Protein AF-0000000080696210 (afdb_homodimer)

pLDDT: mean 74.29, std 23.24, range [26.0, 98.5]

Secondary structure (DSSP, 8-state):
--------------------------------------------EEEEE-SS-EEEEESSSSTTSPEEEEEETT-EEEEEEEETTEEEEE-TTS-EEEEEGGGEESS--HHHHHHHHHHHHH-/--------------------------------------------EEEEE-SS-EEEEESSSSTTSPEEEEEETT-EEEEEEEETTEEEEE-TTS-EEEEEGGGEESS--HHHHHHHHHHHHH-

Solvent-accessible surface area (backbone atoms only — not comparable to full-atom values): 15112 Å² total; per-residue (Å²): 138,86,84,80,72,84,80,72,94,75,77,86,86,86,85,83,79,79,76,77,74,77,74,75,74,71,76,72,74,73,75,75,74,74,76,67,76,70,75,70,64,74,70,52,44,72,31,14,27,26,46,73,40,62,46,69,22,16,78,38,66,51,91,85,36,53,75,73,52,68,46,47,33,45,39,62,31,31,38,68,48,74,44,90,69,17,23,33,31,29,42,88,85,65,52,77,36,18,32,55,46,86,47,49,31,80,54,79,25,54,77,65,44,40,61,58,50,51,55,60,50,76,104,140,81,76,81,83,84,79,80,83,88,89,88,82,82,82,80,77,76,76,75,72,74,72,73,71,70,73,73,71,73,75,74,74,75,75,68,74,70,75,70,64,73,72,54,45,72,30,14,27,26,47,73,39,61,45,68,21,18,79,38,68,50,91,85,38,54,75,72,52,69,47,50,34,45,40,63,31,31,39,69,47,73,44,90,68,19,23,33,30,29,41,88,85,66,53,76,38,18,31,53,45,86,45,50,32,80,54,80,25,54,78,65,45,40,62,57,51,52,55,61,50,76,103

InterPro domains:
  IPR003646 SH3-like domain, bacterial-type [PF08239] (55-105)
  IPR003646 SH3-like domain, bacterial-type [PS51781] (44-108)
  IPR003646 SH3-like domain, bacterial-type [SM00287] (45-107)
  IPR016476 SH3 domain protein [TIGR04211] (48-122)

Structure (mmCIF, N/CA/C/O backbone):
data_AF-0000000080696210-model_v1
#
loop_
_entity.id
_entity.type
_entity.pdbx_description
1 polymer 'SH3 type 3 domain-containing protein'
#
loop_
_atom_site.group_PDB
_atom_site.id
_atom_site.type_symbol
_atom_site.label_atom_id
_atom_site.label_alt_id
_atom_site.label_comp_id
_atom_site.label_asym_id
_atom_site.label_entity_id
_atom_site.label_seq_id
_atom_site.pdbx_PDB_ins_code
_atom_site.Cartn_x
_atom_site.Cartn_y
_atom_site.Cartn_z
_atom_site.occupancy
_atom_site.B_iso_or_equiv
_atom_site.auth_seq_id
_atom_site.auth_comp_id
_atom_site.auth_asym_id
_atom_site.auth_atom_id
_atom_site.pdbx_PDB_model_num
ATOM 1 N N . MET A 1 1 ? 30.312 -133.25 -35.625 1 31.84 1 MET A N 1
ATOM 2 C CA . MET A 1 1 ? 31.047 -132 -35.625 1 31.84 1 MET A CA 1
ATOM 3 C C . MET A 1 1 ? 30.094 -130.875 -35.781 1 31.84 1 MET A C 1
ATOM 5 O O . MET A 1 1 ? 29.422 -130.75 -36.812 1 31.84 1 MET A O 1
ATOM 9 N N . SER A 1 2 ? 29.328 -130.375 -34.625 1 38.47 2 SER A N 1
ATOM 10 C CA . SER A 1 2 ? 28.188 -129.5 -34.281 1 38.47 2 SER A CA 1
ATOM 11 C C . SER A 1 2 ? 28.438 -128 -34.625 1 38.47 2 SER A C 1
ATOM 13 O O . SER A 1 2 ? 29.484 -127.5 -34.312 1 38.47 2 SER A O 1
ATOM 15 N N . ARG A 1 3 ? 27.906 -127.562 -35.781 1 38.47 3 ARG A N 1
ATOM 16 C CA . ARG A 1 3 ? 27.891 -126.312 -36.5 1 38.47 3 ARG A CA 1
ATOM 17 C C . ARG A 1 3 ? 27.312 -125.188 -35.656 1 38.47 3 ARG A C 1
ATOM 19 O O . ARG A 1 3 ? 26.125 -125.188 -35.344 1 38.47 3 ARG A O 1
ATOM 26 N N . HIS A 1 4 ? 28.031 -124.688 -34.5 1 40.56 4 HIS A N 1
ATOM 27 C CA . HIS A 1 4 ? 27.641 -123.625 -33.562 1 40.56 4 HIS A CA 1
ATOM 28 C C . HIS A 1 4 ? 27.5 -122.25 -34.25 1 40.56 4 HIS A C 1
ATOM 30 O O . HIS A 1 4 ? 28.484 -121.75 -34.781 1 40.56 4 HIS A O 1
ATOM 36 N N . PHE A 1 5 ? 26.406 -121.938 -35.031 1 38.16 5 PHE A N 1
ATOM 37 C CA . PHE A 1 5 ? 26.125 -120.812 -35.906 1 38.16 5 PHE A CA 1
ATOM 38 C C . PHE A 1 5 ? 26.031 -119.5 -35.094 1 38.16 5 PHE A C 1
ATOM 40 O O . PHE A 1 5 ? 25.625 -118.5 -35.594 1 38.16 5 PHE A O 1
ATOM 47 N N . SER A 1 6 ? 26.344 -119.312 -33.75 1 41.09 6 SER A N 1
ATOM 48 C CA . SER A 1 6 ? 25.641 -118.312 -32.969 1 41.09 6 SER A CA 1
ATOM 49 C C . SER A 1 6 ? 26.109 -116.875 -33.344 1 41.09 6 SER A C 1
ATOM 51 O O . SER A 1 6 ? 27.25 -116.562 -33.062 1 41.09 6 SER A O 1
ATOM 53 N N . ALA A 1 7 ? 25.797 -116.375 -34.594 1 37.88 7 ALA A N 1
ATOM 54 C CA . ALA A 1 7 ? 26.281 -115.062 -35.031 1 37.88 7 ALA A CA 1
ATOM 55 C C . ALA A 1 7 ? 25.828 -113.938 -34.094 1 37.88 7 ALA A C 1
ATOM 57 O O . ALA A 1 7 ? 24.656 -113.812 -33.781 1 37.88 7 ALA A O 1
ATOM 58 N N . LEU A 1 8 ? 26.688 -113.188 -33.344 1 33.72 8 LEU A N 1
ATOM 59 C CA . LEU A 1 8 ? 26.844 -112.312 -32.219 1 33.72 8 LEU A CA 1
ATOM 60 C C . LEU A 1 8 ? 26.453 -110.875 -32.594 1 33.72 8 LEU A C 1
ATOM 62 O O . LEU A 1 8 ? 26.344 -110 -31.75 1 33.72 8 LEU A O 1
ATOM 66 N N . LEU A 1 9 ? 26.297 -110.375 -33.969 1 37.97 9 LEU A N 1
ATOM 67 C CA . LEU A 1 9 ? 26.844 -109 -34.062 1 37.97 9 LEU A CA 1
ATOM 68 C C . LEU A 1 9 ? 25.875 -108 -33.5 1 37.97 9 LEU A C 1
ATOM 70 O O . LEU A 1 9 ? 24.734 -107.875 -33.969 1 37.97 9 LEU A O 1
ATOM 74 N N . SER A 1 10 ? 25.891 -107.438 -32.25 1 35.34 10 SER A N 1
ATOM 75 C CA . SER A 1 10 ? 25.125 -106.625 -31.328 1 35.34 10 SER A CA 1
ATOM 76 C C . SER A 1 10 ? 25.047 -105.188 -31.797 1 35.34 10 SER A C 1
ATOM 78 O O . SER A 1 10 ? 24.016 -104.562 -31.656 1 35.34 10 SER A O 1
ATOM 80 N N . ARG A 1 11 ? 26 -104.312 -32.312 1 41.12 11 ARG A N 1
ATOM 81 C CA . ARG A 1 11 ? 26.266 -103.062 -31.594 1 41.12 11 ARG A CA 1
ATOM 82 C C . ARG A 1 11 ? 25.484 -101.938 -32.219 1 41.12 11 ARG A C 1
ATOM 84 O O . ARG A 1 11 ? 25.484 -100.812 -31.672 1 41.12 11 ARG A O 1
ATOM 91 N N . ALA A 1 12 ? 24.688 -101.75 -33.312 1 41.25 12 ALA A N 1
ATOM 92 C CA . ALA A 1 12 ? 24.922 -100.438 -33.938 1 41.25 12 ALA A CA 1
ATOM 93 C C . ALA A 1 12 ? 24.266 -99.312 -33.125 1 41.25 12 ALA A C 1
ATOM 95 O O . ALA A 1 12 ? 23.219 -99.562 -32.5 1 41.25 12 ALA A O 1
ATOM 96 N N . PRO A 1 13 ? 24.891 -97.938 -33 1 45.19 13 PRO A N 1
ATOM 97 C CA . PRO A 1 13 ? 24.719 -96.75 -32.188 1 45.19 13 PRO A CA 1
ATOM 98 C C . PRO A 1 13 ? 23.5 -95.938 -32.625 1 45.19 13 PRO A C 1
ATOM 100 O O . PRO A 1 13 ? 23.062 -96 -33.781 1 45.19 13 PRO A O 1
ATOM 103 N N . GLY A 1 14 ? 22.516 -95.5 -31.781 1 36.41 14 GLY A N 1
ATOM 104 C CA . GLY A 1 14 ? 21.281 -94.75 -31.719 1 36.41 14 GLY A CA 1
ATOM 10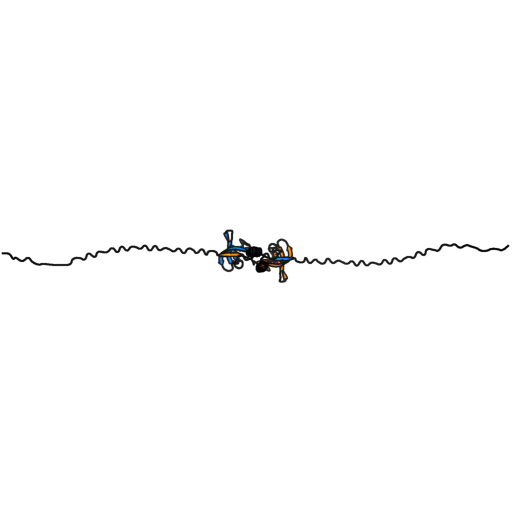5 C C . GLY A 1 14 ? 21.406 -93.312 -32.156 1 36.41 14 GLY A C 1
ATOM 106 O O . GLY A 1 14 ? 22.422 -92.688 -31.906 1 36.41 14 GLY A O 1
ATOM 107 N N . LEU A 1 15 ? 20.922 -92.875 -33.375 1 42.16 15 LEU A N 1
ATOM 108 C CA . LEU A 1 15 ? 20.797 -91.625 -34.094 1 42.16 15 LEU A CA 1
ATOM 109 C C . LEU A 1 15 ? 20.094 -90.562 -33.219 1 42.16 15 LEU A C 1
ATOM 111 O O . LEU A 1 15 ? 19.094 -90.875 -32.562 1 42.16 15 LEU A O 1
ATOM 115 N N . PHE A 1 16 ? 20.766 -89.375 -32.75 1 43.78 16 PHE A N 1
ATOM 116 C CA . PHE A 1 16 ? 20.531 -88.188 -32 1 43.78 16 PHE A CA 1
ATOM 117 C C . PHE A 1 16 ? 19.469 -87.312 -32.688 1 43.78 16 PHE A C 1
ATOM 119 O O . PHE A 1 16 ? 19.594 -87 -33.844 1 43.78 16 PHE A O 1
ATOM 126 N N . ALA A 1 17 ? 18.172 -87.562 -32.5 1 41.28 17 ALA A N 1
ATOM 127 C CA . ALA A 1 17 ? 17.031 -86.75 -32.906 1 41.28 17 ALA A CA 1
ATOM 128 C C . ALA A 1 17 ? 17.203 -85.25 -32.438 1 41.28 17 ALA A C 1
ATOM 130 O O . ALA A 1 17 ? 17.359 -85 -31.234 1 41.28 17 ALA A O 1
ATOM 131 N N . VAL A 1 18 ? 17.828 -84.375 -33.219 1 39.94 18 VAL A N 1
ATOM 132 C CA . VAL A 1 18 ? 17.969 -82.938 -33.062 1 39.94 18 VAL A CA 1
ATOM 133 C C . VAL A 1 18 ? 16.578 -82.312 -32.906 1 39.94 18 VAL A C 1
ATOM 135 O O . VAL A 1 18 ? 15.758 -82.312 -33.812 1 39.94 18 VAL A O 1
ATOM 138 N N . SER A 1 19 ? 15.828 -82.375 -31.766 1 43.56 19 SER A N 1
ATOM 139 C CA . SER A 1 19 ? 14.594 -81.688 -31.438 1 43.56 19 SER A CA 1
ATOM 140 C C . SER A 1 19 ? 14.719 -80.188 -31.703 1 43.56 19 SER A C 1
ATOM 142 O O . SER A 1 19 ? 15.633 -79.562 -31.188 1 43.56 19 SER A O 1
ATOM 144 N N . ARG A 1 20 ? 14.453 -79.688 -32.875 1 46.34 20 ARG A N 1
ATOM 145 C CA . ARG A 1 20 ? 14.289 -78.312 -33.25 1 46.34 20 ARG A CA 1
ATOM 146 C C . ARG A 1 20 ? 13.328 -77.625 -32.281 1 46.34 20 ARG A C 1
ATOM 148 O O . ARG A 1 20 ? 12.133 -77.875 -32.25 1 46.34 20 ARG A O 1
ATOM 155 N N . ARG A 1 21 ? 13.68 -77.375 -31.031 1 45.16 21 ARG A N 1
ATOM 156 C CA . ARG A 1 21 ? 12.969 -76.5 -30.125 1 45.16 21 ARG A CA 1
ATOM 157 C C . ARG A 1 21 ? 12.648 -75.188 -30.812 1 45.16 21 ARG A C 1
ATOM 159 O O . ARG A 1 21 ? 13.555 -74.5 -31.281 1 45.16 21 ARG A O 1
ATOM 166 N N . LEU A 1 22 ? 11.555 -75.125 -31.625 1 40.44 22 LEU A N 1
ATOM 167 C CA . LEU A 1 22 ? 10.938 -73.875 -32.031 1 40.44 22 LEU A CA 1
ATOM 168 C C . LEU A 1 22 ? 10.953 -72.812 -30.891 1 40.44 22 LEU A C 1
ATOM 170 O O . LEU A 1 22 ? 10.469 -73.125 -29.797 1 40.44 22 LEU A O 1
ATOM 174 N N . LEU A 1 23 ? 12.008 -72.062 -30.719 1 44.28 23 LEU A N 1
ATOM 175 C CA . LEU A 1 23 ? 12.141 -70.875 -29.906 1 44.28 23 LEU A CA 1
ATOM 176 C C . LEU A 1 23 ? 10.969 -69.938 -30.141 1 44.28 23 LEU A C 1
ATOM 178 O O . LEU A 1 23 ? 10.781 -69.375 -31.25 1 44.28 23 LEU A O 1
ATOM 182 N N . GLY A 1 24 ? 9.75 -70.25 -29.719 1 46.28 24 GLY A N 1
ATOM 183 C CA . GLY A 1 24 ? 8.703 -69.25 -29.594 1 46.28 24 GLY A CA 1
ATOM 184 C C . GLY A 1 24 ? 9.219 -67.875 -29.062 1 46.28 24 GLY A C 1
ATOM 185 O O . GLY A 1 24 ? 9.734 -67.812 -27.938 1 46.28 24 GLY A O 1
ATOM 186 N N . ALA A 1 25 ? 9.859 -67.125 -29.875 1 49.12 25 ALA A N 1
ATOM 187 C CA . ALA A 1 25 ? 10.148 -65.688 -29.547 1 49.12 25 ALA A CA 1
ATOM 188 C C . ALA A 1 25 ? 8.938 -65.062 -28.922 1 49.12 25 ALA A C 1
ATOM 190 O O . ALA A 1 25 ? 7.914 -64.812 -29.578 1 49.12 25 ALA A O 1
ATOM 191 N N . GLY A 1 26 ? 8.555 -65.438 -27.719 1 49.78 26 GLY A N 1
ATOM 192 C CA . GLY A 1 26 ? 7.645 -64.562 -26.969 1 49.78 26 GLY A CA 1
ATOM 193 C C . GLY A 1 26 ? 7.91 -63.094 -27.188 1 49.78 26 GLY A C 1
ATOM 194 O O . GLY A 1 26 ? 9.008 -62.625 -26.891 1 49.78 26 GLY A O 1
ATOM 195 N N . LEU A 1 27 ? 7.379 -62.562 -28.297 1 53.19 27 LEU A N 1
ATOM 196 C CA . LEU A 1 27 ? 7.32 -61.094 -28.406 1 53.19 27 LEU A CA 1
ATOM 197 C C . LEU A 1 27 ? 6.879 -60.469 -27.078 1 53.19 27 LEU A C 1
ATOM 199 O O . LEU A 1 27 ? 5.73 -60.656 -26.672 1 53.19 27 LEU A O 1
ATOM 203 N N . VAL A 1 28 ? 7.699 -60.5 -26.047 1 56.44 28 VAL A N 1
ATOM 204 C CA . VAL A 1 28 ? 7.457 -59.594 -24.922 1 56.44 28 VAL A CA 1
ATOM 205 C C . VAL A 1 28 ? 7.086 -58.219 -25.422 1 56.44 28 VAL A C 1
ATOM 207 O O . VAL A 1 28 ? 7.902 -57.531 -26.047 1 56.44 28 VAL A O 1
ATOM 210 N N . GLY A 1 29 ? 5.852 -58.062 -25.938 1 54.72 29 GLY A N 1
ATOM 211 C CA . GLY A 1 29 ? 5.371 -56.719 -26.156 1 54.72 29 GLY A CA 1
ATOM 212 C C . GLY A 1 29 ? 5.836 -55.75 -25.078 1 54.72 29 GLY A C 1
ATOM 213 O O . GLY A 1 29 ? 5.5 -55.906 -23.906 1 54.72 29 GLY A O 1
ATOM 214 N N . ALA A 1 30 ? 7.031 -55.188 -25.188 1 57.44 30 ALA A N 1
ATOM 215 C CA . ALA A 1 30 ? 7.438 -54.031 -24.391 1 57.44 30 ALA A CA 1
ATOM 216 C C . ALA A 1 30 ? 6.328 -53 -24.344 1 57.44 30 ALA A C 1
ATOM 218 O O . ALA A 1 30 ? 6 -52.375 -25.359 1 57.44 30 ALA A O 1
ATOM 219 N N . ALA A 1 31 ? 5.281 -53.219 -23.562 1 58.84 31 ALA A N 1
ATOM 220 C CA . ALA A 1 31 ? 4.422 -52.094 -23.234 1 58.84 31 ALA A CA 1
ATOM 221 C C . ALA A 1 31 ? 5.246 -50.844 -22.969 1 58.84 31 ALA A C 1
ATOM 223 O O . ALA A 1 31 ? 5.965 -50.75 -21.984 1 58.84 31 ALA A O 1
ATOM 224 N N . LEU A 1 32 ? 5.66 -50.094 -24.047 1 60.16 32 LEU A N 1
ATOM 225 C CA . LEU A 1 32 ? 6.199 -48.75 -23.875 1 60.16 32 LEU A CA 1
ATOM 226 C C . LEU A 1 32 ? 5.273 -47.906 -23.016 1 60.16 32 LEU A C 1
ATOM 228 O O . LEU A 1 32 ? 4.184 -47.531 -23.453 1 60.16 32 LEU A O 1
ATOM 232 N N . THR A 1 33 ? 5.234 -48.062 -21.703 1 60.16 33 THR A N 1
ATOM 233 C CA . THR A 1 33 ? 4.609 -47.094 -20.812 1 60.16 33 THR A CA 1
ATOM 234 C C . THR A 1 33 ? 5.066 -45.688 -21.172 1 60.16 33 THR A C 1
ATOM 236 O O . THR A 1 33 ? 6.234 -45.344 -21 1 60.16 33 THR A O 1
ATOM 239 N N . VAL A 1 34 ? 4.48 -45.062 -22.234 1 59.97 34 VAL A N 1
ATOM 240 C CA . VAL A 1 34 ? 4.668 -43.625 -22.438 1 59.97 34 VAL A CA 1
ATOM 241 C C . VAL A 1 34 ? 4.43 -42.875 -21.125 1 59.97 34 VAL A C 1
ATOM 243 O O . VAL A 1 34 ? 3.305 -42.844 -20.625 1 59.97 34 VAL A O 1
ATOM 246 N N . VAL A 1 35 ? 5.371 -42.781 -20.219 1 60.22 35 VAL A N 1
ATOM 247 C CA . VAL A 1 35 ? 5.32 -41.844 -19.109 1 60.22 35 VAL A CA 1
ATOM 248 C C . VAL A 1 35 ? 4.992 -40.438 -19.625 1 60.22 35 VAL A C 1
ATOM 250 O O . VAL A 1 35 ? 5.801 -39.844 -20.328 1 60.22 35 VAL A O 1
ATOM 253 N N . MET A 1 36 ? 3.738 -40.125 -19.938 1 58.53 36 MET A N 1
ATOM 254 C CA . MET A 1 36 ? 3.387 -38.719 -20.188 1 58.53 36 MET A CA 1
ATOM 255 C C . MET A 1 36 ? 3.932 -37.812 -19.094 1 58.53 36 MET A C 1
ATOM 257 O O . MET A 1 36 ? 3.75 -38.094 -17.906 1 58.53 36 MET A O 1
ATOM 261 N N . PRO A 1 37 ? 4.977 -37.031 -19.375 1 55.38 37 PRO A N 1
ATOM 262 C CA . PRO A 1 37 ? 5.305 -36.062 -18.344 1 55.38 37 PRO A CA 1
ATOM 263 C C . PRO A 1 37 ? 4.07 -35.344 -17.781 1 55.38 37 PRO A C 1
ATOM 265 O O . PRO A 1 37 ? 3.262 -34.812 -18.547 1 55.38 37 PRO A O 1
ATOM 268 N N . GLY A 1 38 ? 3.455 -35.781 -16.766 1 51.28 38 GLY A N 1
ATOM 269 C CA . GLY A 1 38 ? 2.496 -34.906 -16.109 1 51.28 38 GLY A CA 1
ATOM 270 C C . GLY A 1 38 ? 2.889 -33.438 -16.188 1 51.28 38 GLY A C 1
ATOM 271 O O . GLY A 1 38 ? 4.027 -33.094 -15.875 1 51.28 38 GLY A O 1
ATOM 272 N N . SER A 1 39 ? 2.387 -32.719 -17.141 1 50.72 39 SER A N 1
ATOM 273 C CA . SER A 1 39 ? 2.578 -31.266 -17.094 1 50.72 39 SER A CA 1
ATOM 274 C C . SER A 1 39 ? 2.639 -30.766 -15.648 1 50.72 39 SER A C 1
ATOM 276 O O . SER A 1 39 ? 1.653 -30.859 -14.914 1 50.72 39 SER A O 1
ATOM 278 N N . ALA A 1 40 ? 3.68 -30.969 -14.914 1 51.12 40 ALA A N 1
ATOM 279 C CA . ALA A 1 40 ? 3.863 -30.266 -13.648 1 51.12 40 ALA A CA 1
ATOM 280 C C . ALA A 1 40 ? 3.225 -28.875 -13.68 1 51.12 40 ALA A C 1
ATOM 282 O O . ALA A 1 40 ? 3.734 -27.969 -14.344 1 51.12 40 ALA A O 1
ATOM 283 N N . GLN A 1 41 ? 1.913 -28.859 -13.836 1 52.78 41 GLN A N 1
ATOM 284 C CA . GLN A 1 41 ? 1.362 -27.516 -13.633 1 52.78 41 GLN A CA 1
ATOM 285 C C . GLN A 1 41 ? 2.115 -26.781 -12.531 1 52.78 41 GLN A C 1
ATOM 287 O O . GLN A 1 41 ? 2.352 -27.328 -11.453 1 52.78 41 GLN A O 1
ATOM 292 N N . ALA A 1 42 ? 3.121 -26.062 -12.914 1 55.12 42 ALA A N 1
ATOM 293 C CA . ALA A 1 42 ? 3.828 -25.25 -11.938 1 55.12 42 ALA A CA 1
ATOM 294 C C . ALA A 1 42 ? 2.902 -24.812 -10.805 1 55.12 42 ALA A C 1
ATOM 296 O O . ALA A 1 42 ? 1.895 -24.141 -11.031 1 55.12 42 ALA A O 1
ATOM 297 N N . ALA A 1 43 ? 2.545 -25.703 -9.898 1 62.31 43 ALA A N 1
ATOM 298 C CA . ALA A 1 43 ? 1.726 -25.391 -8.727 1 62.31 43 ALA A CA 1
ATOM 299 C C . ALA A 1 43 ? 2.025 -24 -8.195 1 62.31 43 ALA A C 1
ATOM 301 O O . ALA A 1 43 ? 3.184 -23.656 -7.941 1 62.31 43 ALA A O 1
ATOM 302 N N . GLY A 1 44 ? 1.175 -23.062 -8.523 1 73.94 44 GLY A N 1
ATOM 303 C CA . GLY A 1 44 ? 1.329 -21.734 -7.969 1 73.94 44 GLY A CA 1
ATOM 304 C C . GLY A 1 44 ? 1.652 -21.734 -6.484 1 73.94 44 GLY A C 1
ATOM 305 O O . GLY A 1 44 ? 1.342 -22.688 -5.777 1 73.94 44 GLY A O 1
ATOM 306 N N . SER A 1 45 ? 2.609 -20.984 -6.207 1 91.5 45 SER A N 1
ATOM 307 C CA . SER A 1 45 ? 2.969 -20.812 -4.801 1 91.5 45 SER A CA 1
ATOM 308 C C . SER A 1 45 ? 2.174 -19.688 -4.16 1 91.5 45 SER A C 1
ATOM 310 O O . SER A 1 45 ? 1.876 -18.672 -4.809 1 91.5 45 SER A O 1
ATOM 312 N N . ASP A 1 46 ? 1.837 -19.906 -2.957 1 93.38 46 ASP A N 1
ATOM 313 C CA . ASP A 1 46 ? 1.129 -18.875 -2.223 1 93.38 46 ASP A CA 1
ATOM 314 C C . ASP A 1 46 ? 2.027 -17.656 -1.986 1 93.38 46 ASP A C 1
ATOM 316 O O . ASP A 1 46 ? 3.215 -17.812 -1.689 1 93.38 46 ASP A O 1
ATOM 320 N N . ARG A 1 47 ? 1.428 -16.562 -2.256 1 95.31 47 ARG A N 1
ATOM 321 C CA . ARG A 1 47 ? 2.029 -15.273 -1.921 1 95.31 47 ARG A CA 1
ATOM 322 C C . ARG A 1 47 ? 1.008 -14.344 -1.279 1 95.31 47 ARG A C 1
ATOM 324 O O . ARG A 1 47 ? -0.187 -14.641 -1.26 1 95.31 47 ARG A O 1
ATOM 331 N N . TRP A 1 48 ? 1.459 -13.297 -0.72 1 94.06 48 TRP A N 1
ATOM 332 C CA . TRP A 1 48 ? 0.622 -12.242 -0.161 1 94.06 48 TRP A CA 1
ATOM 333 C C . TRP A 1 48 ? 1.054 -10.875 -0.678 1 94.06 48 TRP A C 1
ATOM 335 O O . TRP A 1 48 ? 2.248 -10.617 -0.849 1 94.06 48 TRP A O 1
ATOM 345 N N . VAL A 1 49 ? 0.059 -10.078 -0.877 1 94 49 VAL A N 1
ATOM 346 C CA . VAL A 1 49 ? 0.372 -8.68 -1.149 1 94 49 VAL A CA 1
ATOM 347 C C . VAL A 1 49 ? 1.048 -8.055 0.069 1 94 49 VAL A C 1
ATOM 349 O O . VAL A 1 49 ? 0.578 -8.211 1.197 1 94 49 VAL A O 1
ATOM 352 N N . SER A 1 50 ? 2.062 -7.285 -0.215 1 91.44 50 SER A N 1
ATOM 353 C CA . SER A 1 50 ? 2.943 -6.797 0.84 1 91.44 50 SER A CA 1
ATOM 354 C C . SER A 1 50 ? 2.205 -5.859 1.787 1 91.44 50 SER A C 1
ATOM 356 O O . SER A 1 50 ? 1.355 -5.074 1.356 1 91.44 50 SER A O 1
ATOM 358 N N . ASP A 1 51 ? 2.627 -5.867 3.07 1 87 51 ASP A N 1
ATOM 359 C CA . ASP A 1 51 ? 2.127 -4.914 4.055 1 87 51 ASP A CA 1
ATOM 360 C C . ASP A 1 51 ? 2.893 -3.594 3.98 1 87 51 ASP A C 1
ATOM 362 O O . ASP A 1 51 ? 2.529 -2.621 4.645 1 87 51 ASP A O 1
ATOM 366 N N . SER A 1 52 ? 3.994 -3.586 3.266 1 86.69 52 SER A N 1
ATOM 367 C CA . SER A 1 52 ? 4.832 -2.398 3.127 1 86.69 52 SER A CA 1
ATOM 368 C C . SER A 1 52 ? 4.703 -1.792 1.733 1 86.69 52 SER A C 1
ATOM 370 O O . SER A 1 52 ? 5.711 -1.538 1.066 1 86.69 52 SER A O 1
ATOM 372 N N . LEU A 1 53 ? 3.461 -1.555 1.371 1 91.94 53 LEU A N 1
ATOM 373 C CA . LEU A 1 53 ? 3.217 -0.915 0.084 1 91.94 53 LEU A CA 1
ATOM 374 C C . LEU A 1 53 ? 3.537 0.575 0.148 1 91.94 53 LEU A C 1
ATOM 376 O O . LEU A 1 53 ? 3.764 1.119 1.231 1 91.94 53 LEU A O 1
ATOM 380 N N . THR A 1 54 ? 3.723 1.137 -1.123 1 93.5 54 THR A N 1
ATOM 381 C CA . THR A 1 54 ? 3.9 2.58 -1.231 1 93.5 54 THR A CA 1
ATOM 382 C C . THR A 1 54 ? 2.674 3.23 -1.864 1 93.5 54 THR A C 1
ATOM 384 O O . THR A 1 54 ? 1.936 2.582 -2.609 1 93.5 54 THR A O 1
ATOM 387 N N . THR A 1 55 ? 2.395 4.426 -1.47 1 94.69 55 THR A N 1
ATOM 388 C CA . THR A 1 55 ? 1.397 5.246 -2.148 1 94.69 55 THR A CA 1
ATOM 389 C C . THR A 1 55 ? 2.057 6.434 -2.848 1 94.69 55 THR A C 1
ATOM 391 O O . THR A 1 55 ? 3.074 6.949 -2.381 1 94.69 55 THR A O 1
ATOM 394 N N . TYR A 1 56 ? 1.481 6.824 -3.973 1 92.75 56 TYR A N 1
ATOM 395 C CA . TYR A 1 56 ? 2.004 7.953 -4.738 1 92.75 56 TYR A CA 1
ATOM 396 C C . TYR A 1 56 ? 1.562 9.273 -4.125 1 92.75 56 TYR A C 1
ATOM 398 O O . TYR A 1 56 ? 0.415 9.414 -3.693 1 92.75 56 TYR A O 1
ATOM 406 N N . VAL A 1 57 ? 2.545 10.18 -4.172 1 97.31 57 VAL A N 1
ATOM 407 C CA . VAL A 1 57 ? 2.275 11.531 -3.695 1 97.31 57 VAL A CA 1
ATOM 408 C C . VAL A 1 57 ? 2.371 12.516 -4.855 1 97.31 57 VAL A C 1
ATOM 410 O O . VAL A 1 57 ? 3.115 12.289 -5.812 1 97.31 57 VAL A O 1
ATOM 413 N N . ARG A 1 58 ? 1.601 13.625 -4.711 1 97.25 58 ARG A N 1
ATOM 414 C CA . ARG A 1 58 ? 1.415 14.539 -5.832 1 97.25 58 ARG A CA 1
ATOM 415 C C . ARG A 1 58 ? 1.793 15.961 -5.445 1 97.25 58 ARG A C 1
ATOM 417 O O . ARG A 1 58 ? 1.868 16.297 -4.262 1 97.25 58 ARG A O 1
ATOM 424 N N . SER A 1 59 ? 1.979 16.844 -6.473 1 98 59 SER A N 1
ATOM 425 C CA . SER A 1 59 ? 2.34 18.25 -6.27 1 98 59 SER A CA 1
ATOM 426 C C . SER A 1 59 ? 1.115 19.078 -5.93 1 98 59 SER A C 1
ATOM 428 O O . SER A 1 59 ? 1.246 20.234 -5.496 1 98 59 SER A O 1
ATOM 430 N N . GLY A 1 60 ? -0.096 18.562 -6.152 1 98 60 GLY A N 1
ATOM 431 C CA . GLY A 1 60 ? -1.341 19.281 -5.898 1 98 60 GLY A CA 1
ATOM 432 C C . GLY A 1 60 ? -2.512 18.344 -5.637 1 98 60 GLY A C 1
ATOM 433 O O . GLY A 1 60 ? -2.365 17.125 -5.691 1 98 60 GLY A O 1
ATOM 434 N N . PRO A 1 61 ? -3.668 18.969 -5.324 1 97.25 61 PRO A N 1
ATOM 435 C CA . PRO A 1 61 ? -4.785 18.188 -4.777 1 97.25 61 PRO A CA 1
ATOM 436 C C . PRO A 1 61 ? -5.715 17.656 -5.863 1 97.25 61 PRO A C 1
ATOM 438 O O . PRO A 1 61 ? -6.941 17.688 -5.703 1 97.25 61 PRO A O 1
ATOM 441 N N . THR A 1 62 ? -5.238 17.266 -7.027 1 96.81 62 THR A N 1
ATOM 442 C CA . THR A 1 62 ? -6.059 16.625 -8.055 1 96.81 62 THR A CA 1
ATOM 443 C C . THR A 1 62 ? -5.277 15.531 -8.766 1 96.81 62 THR A C 1
ATOM 445 O O . THR A 1 62 ? -4.055 15.445 -8.633 1 96.81 62 THR A O 1
ATOM 448 N N . ASP A 1 63 ? -6.059 14.672 -9.5 1 93.75 63 ASP A N 1
ATOM 449 C CA . ASP A 1 63 ? -5.434 13.547 -10.18 1 93.75 63 ASP A CA 1
ATOM 450 C C . ASP A 1 63 ? -4.562 14.023 -11.344 1 93.75 63 ASP A C 1
ATOM 452 O O . ASP A 1 63 ? -3.713 13.273 -11.836 1 93.75 63 ASP A O 1
ATOM 456 N N . ASP A 1 64 ? -4.77 15.289 -11.766 1 95.94 64 ASP A N 1
ATOM 457 C CA . ASP A 1 64 ? -4.043 15.797 -12.922 1 95.94 64 ASP A CA 1
ATOM 458 C C . ASP A 1 64 ? -2.678 16.359 -12.516 1 95.94 64 ASP A C 1
ATOM 460 O O . ASP A 1 64 ? -1.843 16.656 -13.375 1 95.94 64 ASP A O 1
ATOM 464 N N . HIS A 1 65 ? -2.471 16.516 -11.234 1 97.19 65 HIS A N 1
ATOM 465 C CA . HIS A 1 65 ? -1.171 17 -10.781 1 97.19 65 HIS A CA 1
ATOM 466 C C . HIS A 1 65 ? -0.109 15.906 -10.883 1 97.19 65 HIS A C 1
ATOM 468 O O . HIS A 1 65 ? -0.423 14.719 -10.797 1 97.19 65 HIS A O 1
ATOM 474 N N . ARG A 1 66 ? 1.05 16.328 -11.047 1 96.12 66 ARG A N 1
ATOM 475 C CA . ARG A 1 66 ? 2.162 15.398 -11.242 1 96.12 66 ARG A CA 1
ATOM 476 C C . ARG A 1 66 ? 2.426 14.586 -9.984 1 96.12 66 ARG A C 1
ATOM 478 O O . ARG A 1 66 ? 2.338 15.102 -8.867 1 96.12 66 ARG A O 1
ATOM 485 N N . ILE A 1 67 ? 2.729 13.258 -10.164 1 93.56 67 ILE A N 1
ATOM 486 C CA . ILE A 1 67 ? 3.289 12.445 -9.086 1 93.56 67 ILE A CA 1
ATOM 487 C C . ILE A 1 67 ? 4.707 12.914 -8.773 1 93.56 67 ILE A C 1
ATOM 489 O O . ILE A 1 67 ? 5.547 13.023 -9.672 1 93.56 67 ILE A O 1
ATOM 493 N N . VAL A 1 68 ? 4.984 13.195 -7.516 1 96.19 68 VAL A N 1
ATOM 494 C CA . VAL A 1 68 ? 6.285 13.781 -7.199 1 96.19 68 VAL A CA 1
ATOM 495 C C . VAL A 1 68 ? 7.055 12.852 -6.266 1 96.19 68 VAL A C 1
ATOM 497 O O . VAL A 1 68 ? 8.164 13.172 -5.84 1 96.19 68 VAL A O 1
ATOM 500 N N . GLY A 1 69 ? 6.582 11.68 -5.855 1 94.31 69 GLY A N 1
ATOM 501 C CA . GLY A 1 69 ? 7.25 10.719 -4.992 1 94.31 69 GLY A CA 1
ATOM 502 C C . GLY A 1 69 ? 6.32 9.641 -4.461 1 94.31 69 GLY A C 1
ATOM 503 O O . GLY A 1 69 ? 5.254 9.406 -5.031 1 94.31 69 GLY A O 1
ATOM 504 N N . THR A 1 70 ? 6.801 8.961 -3.469 1 94.81 70 THR A N 1
ATOM 505 C CA . THR A 1 70 ? 6.023 7.93 -2.781 1 94.81 70 THR A CA 1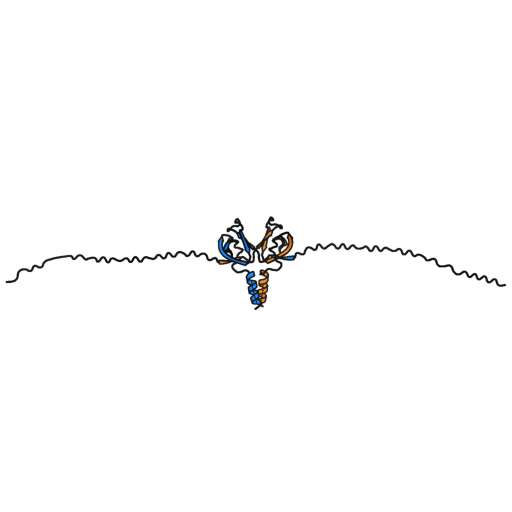
ATOM 506 C C . THR A 1 70 ? 6.188 8.055 -1.27 1 94.81 70 THR A C 1
ATOM 508 O O . THR A 1 70 ? 7.176 8.609 -0.789 1 94.81 70 THR A O 1
ATOM 511 N N . LEU A 1 71 ? 5.199 7.605 -0.544 1 94.38 71 LEU A N 1
ATOM 512 C CA . LEU A 1 71 ? 5.281 7.359 0.891 1 94.38 71 LEU A CA 1
ATOM 513 C C . LEU A 1 71 ? 5.016 5.887 1.204 1 94.38 71 LEU A C 1
ATOM 515 O O . LEU A 1 71 ? 4.191 5.246 0.548 1 94.38 71 LEU A O 1
ATOM 519 N N . LYS A 1 72 ? 5.703 5.414 2.23 1 91.75 72 LYS A N 1
ATOM 520 C CA . LYS A 1 72 ? 5.57 4.012 2.611 1 91.75 72 LYS A CA 1
ATOM 521 C C . LYS A 1 72 ? 4.438 3.82 3.619 1 91.75 72 LYS A C 1
ATOM 523 O O . LYS A 1 72 ? 4.195 4.688 4.457 1 91.75 72 LYS A O 1
ATOM 528 N N . SER A 1 73 ? 3.785 2.633 3.48 1 91.94 73 SER A N 1
ATOM 529 C CA . SER A 1 73 ? 2.809 2.26 4.5 1 91.94 73 SER A CA 1
ATOM 530 C C . SER A 1 73 ? 3.4 2.369 5.898 1 91.94 73 SER A C 1
ATOM 532 O O . SER A 1 73 ? 4.547 1.977 6.129 1 91.94 73 SER A O 1
ATOM 534 N N . GLY A 1 74 ? 2.578 2.914 6.832 1 88.88 74 GLY A N 1
ATOM 535 C CA . GLY A 1 74 ? 2.99 2.996 8.227 1 88.88 74 GLY A CA 1
ATOM 536 C C . GLY A 1 74 ? 3.795 4.242 8.539 1 88.88 74 GLY A C 1
ATOM 537 O O . GLY A 1 74 ? 4.008 4.574 9.703 1 88.88 74 GLY A O 1
ATOM 538 N N . GLN A 1 75 ? 4.262 4.98 7.602 1 90.69 75 GLN A N 1
ATOM 539 C CA . GLN A 1 75 ? 5.07 6.176 7.812 1 90.69 75 GLN A CA 1
ATOM 540 C C . GLN A 1 75 ? 4.27 7.266 8.516 1 90.69 75 GLN A C 1
ATOM 542 O O . GLN A 1 75 ? 3.113 7.516 8.164 1 90.69 75 GLN A O 1
ATOM 547 N N . LYS A 1 76 ? 4.902 7.891 9.445 1 92.94 76 LYS A N 1
ATOM 548 C CA . LYS A 1 76 ? 4.289 9.031 10.117 1 92.94 76 LYS A CA 1
ATOM 549 C C . LYS A 1 76 ? 4.387 10.289 9.266 1 92.94 76 LYS A C 1
ATOM 551 O O . LYS A 1 76 ? 5.43 10.562 8.664 1 92.94 76 LYS A O 1
ATOM 556 N N . VAL A 1 77 ? 3.254 11.062 9.273 1 96.44 77 VAL A N 1
ATOM 557 C CA . VAL A 1 77 ? 3.209 12.336 8.562 1 96.44 77 VAL A CA 1
ATOM 558 C C . VAL A 1 77 ? 2.41 13.352 9.375 1 96.44 77 VAL A C 1
ATOM 560 O O . VAL A 1 77 ? 1.741 12.992 10.352 1 96.44 77 VAL A O 1
ATOM 563 N N . GLU A 1 78 ? 2.615 14.586 9 1 97.12 78 GLU A N 1
ATOM 564 C CA . GLU A 1 78 ? 1.818 15.656 9.586 1 97.12 78 GLU A CA 1
ATOM 565 C C . GLU A 1 78 ? 0.747 16.141 8.617 1 97.12 78 GLU A C 1
ATOM 567 O O . GLU A 1 78 ? 1.057 16.547 7.492 1 97.12 78 GLU A O 1
ATOM 572 N N . LEU A 1 79 ? -0.465 16.078 9.031 1 97.88 79 LEU A N 1
ATOM 573 C CA . LEU A 1 79 ? -1.556 16.594 8.211 1 97.88 79 LEU A CA 1
ATOM 574 C C . LEU A 1 79 ? -1.607 18.109 8.266 1 97.88 79 LEU A C 1
ATOM 576 O O . LEU A 1 79 ? -1.737 18.703 9.344 1 97.88 79 LEU A O 1
ATOM 580 N N . LEU A 1 80 ? -1.529 18.75 7.09 1 97.69 80 LEU A N 1
ATOM 581 C CA . LEU A 1 80 ? -1.5 20.203 7.043 1 97.69 80 LEU A CA 1
ATOM 582 C C . LEU A 1 80 ? -2.848 20.766 6.594 1 97.69 80 LEU A C 1
ATOM 584 O O . LEU A 1 80 ? -3.324 21.75 7.141 1 97.69 80 LEU A O 1
ATOM 588 N N . SER A 1 81 ? -3.412 20.094 5.504 1 97 81 SER A N 1
ATOM 589 C CA . SER A 1 81 ? -4.695 20.547 4.965 1 97 81 SER A CA 1
ATOM 590 C C . SER A 1 81 ? -5.352 19.453 4.129 1 97 81 SER A C 1
ATOM 592 O O . SER A 1 81 ? -4.734 18.422 3.85 1 97 81 SER A O 1
ATOM 594 N N . ALA A 1 82 ? -6.625 19.672 3.9 1 96.44 82 ALA A N 1
ATOM 595 C CA . ALA A 1 82 ? -7.359 18.781 3.004 1 96.44 82 ALA A CA 1
ATOM 596 C C . ALA A 1 82 ? -8.07 19.562 1.909 1 96.44 82 ALA A C 1
ATOM 598 O O . ALA A 1 82 ? -8.555 20.672 2.148 1 96.44 82 ALA A O 1
ATOM 599 N N . SER A 1 83 ? -8.039 19.047 0.72 1 97.5 83 SER A N 1
ATOM 600 C CA . SER A 1 83 ? -8.742 19.609 -0.43 1 97.5 83 SER A CA 1
ATOM 601 C C . SER A 1 83 ? -9.344 18.516 -1.298 1 97.5 83 SER A C 1
ATOM 603 O O . SER A 1 83 ? -8.625 17.766 -1.964 1 97.5 83 SER A O 1
ATOM 605 N N . GLY A 1 84 ? -10.711 18.406 -1.272 1 97.19 84 GLY A N 1
ATOM 606 C CA . GLY A 1 84 ? -11.352 17.312 -2.002 1 97.19 84 GLY A CA 1
ATOM 607 C C . GLY A 1 84 ? -10.984 15.945 -1.467 1 97.19 84 GLY A C 1
ATOM 608 O O . GLY A 1 84 ? -11.109 15.688 -0.269 1 97.19 84 GLY A O 1
ATOM 609 N N . LYS A 1 85 ? -10.516 15.094 -2.375 1 97.69 85 LYS A N 1
ATOM 610 C CA . LYS A 1 85 ? -10.18 13.727 -1.989 1 97.69 85 LYS A CA 1
ATOM 611 C C . LYS A 1 85 ? -8.719 13.617 -1.556 1 97.69 85 LYS A C 1
ATOM 613 O O . LYS A 1 85 ? -8.234 12.516 -1.275 1 97.69 85 LYS A O 1
ATOM 618 N N . PHE A 1 86 ? -8.094 14.812 -1.532 1 98.25 86 PHE A N 1
ATOM 619 C CA . PHE A 1 86 ? -6.668 14.781 -1.229 1 98.25 86 PHE A CA 1
ATOM 620 C C . PHE A 1 86 ? -6.375 15.531 0.067 1 98.25 86 PHE A C 1
ATOM 622 O O . PHE A 1 86 ? -7.133 16.422 0.465 1 98.25 86 PHE A O 1
ATOM 629 N N . SER A 1 87 ? -5.238 15.07 0.711 1 98.31 87 SER A N 1
ATOM 630 C CA . SER A 1 87 ? -4.672 15.734 1.88 1 98.31 87 SER A CA 1
ATOM 631 C C . SER A 1 87 ? -3.242 16.188 1.619 1 98.31 87 SER A C 1
ATOM 633 O O . SER A 1 87 ? -2.457 15.469 1.001 1 98.31 87 SER A O 1
ATOM 635 N N . GLN A 1 88 ? -3.002 17.328 2.096 1 98.44 88 GLN A N 1
ATOM 636 C CA . GLN A 1 88 ? -1.624 17.812 2.109 1 98.44 88 GLN A CA 1
ATOM 637 C C . GLN A 1 88 ? -0.907 17.391 3.389 1 98.44 88 GLN A C 1
ATOM 639 O O . GLN A 1 88 ? -1.419 17.594 4.488 1 98.44 88 GLN A O 1
ATOM 644 N N . VAL A 1 89 ? 0.256 16.766 3.186 1 98.5 89 VAL A N 1
ATOM 645 C CA . VAL A 1 89 ? 0.968 16.266 4.355 1 98.5 89 VAL A CA 1
ATOM 646 C C . VAL A 1 89 ? 2.438 16.672 4.281 1 98.5 89 VAL A C 1
ATOM 648 O O . VAL A 1 89 ? 2.947 16.984 3.201 1 98.5 89 VAL A O 1
ATOM 651 N N . ARG A 1 90 ? 3 16.703 5.453 1 97.81 90 ARG A N 1
ATOM 652 C CA . ARG A 1 90 ? 4.445 16.875 5.57 1 97.81 90 ARG A CA 1
ATOM 653 C C . ARG A 1 90 ? 5.098 15.602 6.109 1 97.81 90 ARG A C 1
ATOM 655 O O . ARG A 1 90 ? 4.695 15.086 7.156 1 97.81 90 ARG A O 1
ATOM 662 N N . GLY A 1 91 ? 6.059 15.125 5.328 1 92.38 91 GLY A N 1
ATOM 663 C CA . GLY A 1 91 ? 6.789 13.945 5.754 1 92.38 91 GLY A CA 1
ATOM 664 C C . GLY A 1 91 ? 7.961 14.258 6.664 1 92.38 91 GLY A C 1
ATOM 665 O O . GLY A 1 91 ? 8.188 15.422 7.012 1 92.38 91 GLY A O 1
ATOM 666 N N . GLU A 1 92 ? 8.641 13.172 7.062 1 88.12 92 GLU A N 1
ATOM 667 C CA . GLU A 1 92 ? 9.781 13.312 7.965 1 88.12 92 GLU A CA 1
ATOM 668 C C . GLU A 1 92 ? 10.883 14.156 7.328 1 88.12 92 GLU A C 1
ATOM 670 O O . GLU A 1 92 ? 11.633 14.836 8.031 1 88.12 92 GLU A O 1
ATOM 675 N N . GLY A 1 93 ? 10.969 14.219 6.105 1 88.31 93 GLY A N 1
ATOM 676 C CA . GLY A 1 93 ? 11.992 14.977 5.402 1 88.31 93 GLY A CA 1
ATOM 677 C C . GLY A 1 93 ? 11.641 16.438 5.246 1 88.31 93 GLY A C 1
ATOM 678 O O . GLY A 1 93 ? 12.453 17.234 4.758 1 88.31 93 GLY A O 1
ATOM 679 N N . GLY A 1 94 ? 10.43 16.797 5.609 1 92.25 94 GLY A N 1
ATOM 680 C CA . GLY A 1 94 ? 10.039 18.203 5.594 1 92.25 94 GLY A CA 1
ATOM 681 C C . GLY A 1 94 ? 9.289 18.594 4.336 1 92.25 94 GLY A C 1
ATOM 682 O O . GLY A 1 94 ? 8.734 19.688 4.254 1 92.25 94 GLY A O 1
ATOM 683 N N . SER A 1 95 ? 9.328 17.734 3.379 1 93.44 95 SER A N 1
ATOM 684 C CA . SER A 1 95 ? 8.648 18.031 2.125 1 93.44 95 SER A CA 1
ATOM 685 C C . SER A 1 95 ? 7.133 17.969 2.293 1 93.44 95 SER A C 1
ATOM 687 O O . SER A 1 95 ? 6.617 17.109 3.01 1 93.44 95 SER A O 1
ATOM 689 N N . THR A 1 96 ? 6.477 18.953 1.577 1 97.5 96 THR A N 1
ATOM 690 C CA . THR A 1 96 ? 5.016 18.984 1.574 1 97.5 96 THR A CA 1
ATOM 691 C C . THR A 1 96 ? 4.469 18.391 0.28 1 97.5 96 THR A C 1
ATOM 693 O O . THR A 1 96 ? 4.855 18.797 -0.813 1 97.5 96 THR A O 1
ATOM 696 N N . VAL A 1 97 ? 3.627 17.406 0.462 1 98.25 97 VAL A N 1
ATOM 697 C CA . VAL A 1 97 ? 3.082 16.688 -0.689 1 98.25 97 VAL A CA 1
ATOM 698 C C . VAL A 1 97 ? 1.596 16.422 -0.469 1 98.25 97 VAL A C 1
ATOM 700 O O . VAL A 1 97 ? 1.076 16.625 0.631 1 98.25 97 VAL A O 1
ATOM 703 N N . TRP A 1 98 ? 0.935 16.078 -1.574 1 98.38 98 TRP A N 1
ATOM 704 C CA . TRP A 1 98 ? -0.48 15.734 -1.519 1 98.38 98 TRP A CA 1
ATOM 705 C C . TRP A 1 98 ? -0.674 14.227 -1.688 1 98.38 98 TRP A C 1
ATOM 707 O O . TRP A 1 98 ? -0.029 13.609 -2.535 1 98.38 98 TRP A O 1
ATOM 717 N N . ILE A 1 99 ? -1.508 13.641 -0.901 1 98.25 99 ILE A N 1
ATOM 718 C CA . ILE A 1 99 ? -1.778 12.211 -0.861 1 98.25 99 ILE A CA 1
ATOM 719 C C . ILE A 1 99 ? -3.285 11.969 -0.813 1 98.25 99 ILE A C 1
ATOM 721 O O . ILE A 1 99 ? -4.023 12.734 -0.186 1 98.25 99 ILE A O 1
ATOM 725 N N . PRO A 1 100 ? -3.76 10.914 -1.521 1 97 100 PRO A N 1
ATOM 726 C CA . PRO A 1 100 ? -5.172 10.609 -1.278 1 97 100 PRO A CA 1
ATOM 727 C C . PRO A 1 100 ? -5.5 10.469 0.206 1 97 100 PRO A C 1
ATOM 729 O O . PRO A 1 100 ? -4.816 9.734 0.926 1 97 100 PRO A O 1
ATOM 732 N N . SER A 1 101 ? -6.582 11.141 0.608 1 97.5 101 SER A N 1
ATOM 733 C CA . SER A 1 101 ? -6.949 11.141 2.021 1 97.5 101 SER A CA 1
ATOM 734 C C . SER A 1 101 ? -7.262 9.734 2.518 1 97.5 101 SER A C 1
ATOM 736 O O . SER A 1 101 ? -7.039 9.422 3.688 1 97.5 101 SER A O 1
ATOM 738 N N . SER A 1 102 ? -7.723 8.898 1.608 1 95.81 102 SER A N 1
ATOM 739 C CA . SER A 1 102 ? -8.086 7.531 1.957 1 95.81 102 SER A CA 1
ATOM 740 C C . SER A 1 102 ? -6.848 6.707 2.307 1 95.81 102 SER A C 1
ATOM 742 O O . SER A 1 102 ? -6.965 5.609 2.861 1 95.81 102 SER A O 1
ATOM 744 N N . ASP A 1 103 ? -5.703 7.246 2.057 1 96.44 103 ASP A N 1
ATOM 745 C CA . ASP A 1 103 ? -4.457 6.531 2.326 1 96.44 103 ASP A CA 1
ATOM 746 C C . ASP A 1 103 ? -3.854 6.965 3.66 1 96.44 103 ASP A C 1
ATOM 748 O O . ASP A 1 103 ? -2.719 6.609 3.98 1 96.44 103 ASP A O 1
ATOM 752 N N . LEU A 1 104 ? -4.527 7.66 4.441 1 96.06 104 LEU A N 1
ATOM 753 C CA . LEU A 1 104 ? -4.078 8.078 5.762 1 96.06 104 LEU A CA 1
ATOM 754 C C . LEU A 1 104 ? -4.914 7.422 6.855 1 96.06 104 LEU A C 1
ATOM 756 O O . LEU A 1 104 ? -6.074 7.066 6.629 1 96.06 104 LEU A O 1
ATOM 760 N N . GLN A 1 105 ? -4.203 7.211 8 1 94.19 105 GLN A N 1
ATOM 761 C CA . GLN A 1 105 ? -4.93 6.781 9.195 1 94.19 105 GLN A CA 1
ATOM 762 C C . GLN A 1 105 ? -4.504 7.578 10.422 1 94.19 105 GLN A C 1
ATOM 764 O O . GLN A 1 105 ? -3.441 8.203 10.422 1 94.19 105 GLN A O 1
ATOM 769 N N . GLU A 1 106 ? -5.336 7.512 11.508 1 93.12 106 GLU A N 1
ATOM 770 C CA . GLU A 1 106 ? -5.156 8.383 12.664 1 93.12 106 GLU A CA 1
ATOM 771 C C . GLU A 1 106 ? -4.289 7.715 13.727 1 93.12 106 GLU A C 1
ATOM 773 O O . GLU A 1 106 ? -3.795 8.383 14.641 1 93.12 106 GLU A O 1
ATOM 778 N N . VAL A 1 107 ? -4.164 6.438 13.609 1 87.38 107 VAL A N 1
ATOM 779 C CA . VAL A 1 107 ? -3.375 5.699 14.594 1 87.38 107 VAL A CA 1
ATOM 780 C C . VAL A 1 107 ? -2.236 4.961 13.891 1 87.38 107 VAL A C 1
ATOM 782 O O . VAL A 1 107 ? -2.334 4.645 12.703 1 87.38 107 VAL A O 1
ATOM 785 N N . PRO A 1 108 ? -1.21 4.727 14.664 1 86.38 108 PRO A N 1
ATOM 786 C CA . PRO A 1 108 ? -0.119 3.969 14.047 1 86.38 108 PRO A CA 1
ATOM 787 C C . PRO A 1 108 ? -0.57 2.605 13.523 1 86.38 108 PRO A C 1
ATOM 789 O O . PRO A 1 108 ? -1.456 1.979 14.109 1 86.38 108 PRO A O 1
ATOM 792 N N . GLY A 1 109 ? 0.004 2.234 12.461 1 75.38 109 GLY A N 1
ATOM 793 C CA . GLY A 1 109 ? -0.341 0.971 11.828 1 75.38 109 GLY A CA 1
ATOM 794 C C . GLY A 1 109 ? 0.033 -0.237 12.664 1 75.38 109 GLY A C 1
ATOM 795 O O . GLY A 1 109 ? 0.658 -0.099 13.719 1 75.38 109 GLY A O 1
ATOM 796 N N . GLN A 1 110 ? -0.4 -1.39 12.188 1 68.69 110 GLN A N 1
ATOM 797 C CA . GLN A 1 110 ? -0.174 -2.66 12.867 1 68.69 110 GLN A CA 1
ATOM 798 C C . GLN A 1 110 ? 1.315 -2.98 12.953 1 68.69 110 GLN A C 1
ATOM 800 O O . GLN A 1 110 ? 1.753 -3.684 13.867 1 68.69 110 GLN A O 1
ATOM 805 N N . ALA A 1 111 ? 1.959 -2.486 11.914 1 63.53 111 ALA A N 1
ATOM 806 C CA . ALA A 1 111 ? 3.396 -2.752 11.922 1 63.53 111 ALA A CA 1
ATOM 807 C C . ALA A 1 111 ? 4.051 -2.201 13.188 1 63.53 111 ALA A C 1
ATOM 809 O O . ALA A 1 111 ? 5.016 -2.777 13.695 1 63.53 111 ALA A O 1
ATOM 810 N N . GLU A 1 112 ? 3.492 -1.25 13.625 1 64.5 112 GLU A N 1
ATOM 811 C CA . GLU A 1 112 ? 4.035 -0.651 14.844 1 64.5 112 GLU A CA 1
ATOM 812 C C . GLU A 1 112 ? 3.461 -1.319 16.094 1 64.5 112 GLU A C 1
ATOM 814 O O . GLU A 1 112 ? 4.086 -1.302 17.156 1 64.5 112 GLU A O 1
ATOM 819 N N . ARG A 1 113 ? 2.383 -2.029 15.961 1 64.62 113 ARG A N 1
ATOM 820 C CA . ARG A 1 113 ? 1.707 -2.617 17.109 1 64.62 113 ARG A CA 1
ATOM 821 C C . ARG A 1 113 ? 2.234 -4.02 17.406 1 64.62 113 ARG A C 1
ATOM 823 O O . ARG A 1 113 ? 2.289 -4.445 18.547 1 64.62 113 ARG A O 1
ATOM 830 N N . VAL A 1 114 ? 2.67 -4.699 16.391 1 70.44 114 VAL A N 1
ATOM 831 C CA . VAL A 1 114 ? 3.107 -6.082 16.547 1 70.44 114 VAL A CA 1
ATOM 832 C C . VAL A 1 114 ? 4.305 -6.145 17.484 1 70.44 114 VAL A C 1
ATOM 834 O O . VAL A 1 114 ? 4.293 -6.902 18.469 1 70.44 114 VAL A O 1
ATOM 837 N N . PRO A 1 115 ? 5.246 -5.309 17.297 1 65.38 115 PRO A N 1
ATOM 838 C CA . PRO A 1 115 ? 6.359 -5.363 18.25 1 65.38 115 PRO A CA 1
ATOM 839 C C . PRO A 1 115 ? 5.938 -5.027 19.688 1 65.38 115 PRO A C 1
ATOM 841 O O . PRO A 1 115 ? 6.461 -5.609 20.641 1 65.38 115 PRO A O 1
ATOM 844 N N . GLN A 1 116 ? 5.074 -4.199 19.844 1 65.75 116 GLN A N 1
ATOM 845 C CA . GLN A 1 116 ? 4.609 -3.855 21.188 1 65.75 116 GLN A CA 1
ATOM 846 C C . GLN A 1 116 ? 3.885 -5.031 21.844 1 65.75 116 GLN A C 1
ATOM 848 O O . GLN A 1 116 ? 4.09 -5.312 23.016 1 65.75 116 GLN A O 1
ATOM 853 N N . LEU A 1 117 ? 3.127 -5.785 21.141 1 70.38 117 LEU A N 1
ATOM 854 C CA . LEU A 1 117 ? 2.361 -6.922 21.641 1 70.38 117 LEU A CA 1
ATOM 855 C C . LEU A 1 117 ? 3.275 -8.102 21.938 1 70.38 117 LEU A C 1
ATOM 857 O O . LEU A 1 117 ? 3.066 -8.82 22.922 1 70.38 117 LEU A O 1
ATOM 861 N N . THR A 1 118 ? 4.254 -8.289 21.062 1 70.5 118 THR A N 1
ATOM 862 C CA . THR A 1 118 ? 5.199 -9.375 21.281 1 70.5 118 THR A CA 1
ATOM 863 C C . THR A 1 118 ? 5.973 -9.156 22.578 1 70.5 118 THR A C 1
ATOM 865 O O . THR A 1 118 ? 6.211 -10.102 23.344 1 70.5 118 THR A O 1
ATOM 868 N N . GLN A 1 119 ? 6.297 -7.938 22.875 1 70.94 119 GLN A N 1
ATOM 869 C CA . GLN A 1 119 ? 6.988 -7.621 24.109 1 70.94 119 GLN A CA 1
ATOM 870 C C . GLN A 1 119 ? 6.098 -7.902 25.328 1 70.94 119 GLN A C 1
ATOM 872 O O . GLN A 1 119 ? 6.578 -8.375 26.359 1 70.94 119 GLN A O 1
ATOM 877 N N . GLN A 1 120 ? 4.84 -7.789 25.219 1 68.81 120 GLN A N 1
ATOM 878 C CA . GLN A 1 120 ? 3.885 -8.008 26.312 1 68.81 120 GLN A CA 1
ATOM 879 C C . GLN A 1 120 ? 3.68 -9.5 26.562 1 68.81 120 GLN A C 1
ATOM 881 O O . GLN A 1 120 ? 3.422 -9.906 27.703 1 68.81 120 GLN A O 1
ATOM 886 N N . VAL A 1 121 ? 3.771 -10.312 25.469 1 70.88 121 VAL A N 1
ATOM 887 C CA . VAL A 1 121 ? 3.59 -11.75 25.594 1 70.88 121 VAL A CA 1
ATOM 888 C C . VAL A 1 121 ? 4.852 -12.383 26.188 1 70.88 121 VAL A C 1
ATOM 890 O O . VAL A 1 121 ? 4.777 -13.383 26.906 1 70.88 121 VAL A O 1
ATOM 893 N N . ALA A 1 122 ? 5.93 -11.898 25.781 1 71.94 122 ALA A N 1
ATOM 894 C CA . ALA A 1 122 ? 7.203 -12.438 26.25 1 71.94 122 ALA A CA 1
ATOM 895 C C . ALA A 1 122 ? 7.422 -12.094 27.719 1 71.94 122 ALA A C 1
ATOM 897 O O . ALA A 1 122 ? 8.172 -12.781 28.422 1 71.94 122 ALA A O 1
ATOM 898 N N . ASP A 1 123 ? 6.773 -11.078 28.344 1 63.47 123 ASP A N 1
ATOM 899 C CA . ASP A 1 123 ? 6.891 -10.727 29.766 1 63.47 123 ASP A CA 1
ATOM 900 C C . ASP A 1 123 ? 5.91 -11.531 30.609 1 63.47 123 ASP A C 1
ATOM 902 O O . ASP A 1 123 ? 6.238 -11.938 31.734 1 63.47 123 ASP A O 1
ATOM 906 N N . MET B 1 1 ? -20.25 122.625 68.562 1 26 1 MET B N 1
ATOM 907 C CA . MET B 1 1 ? -20.156 121.188 68.75 1 26 1 MET B CA 1
ATOM 908 C C . MET B 1 1 ? -20.094 120.438 67.438 1 26 1 MET B C 1
ATOM 910 O O . MET B 1 1 ? -20.406 121 66.375 1 26 1 MET B O 1
ATOM 914 N N . SER B 1 2 ? -20.406 119.188 67.375 1 27.72 2 SER B N 1
ATOM 915 C CA . SER B 1 2 ? -19.953 117.875 67 1 27.72 2 SER B CA 1
ATOM 916 C C . SER B 1 2 ? -20.406 117.5 65.562 1 27.72 2 SER B C 1
ATOM 918 O O . SER B 1 2 ? -19.688 116.875 64.812 1 27.72 2 SER B O 1
ATOM 920 N N . ARG B 1 3 ? -21.656 117.625 65.125 1 30.98 3 ARG B N 1
ATOM 921 C CA . ARG B 1 3 ? -22.312 116.375 64.75 1 30.98 3 ARG B CA 1
ATOM 922 C C . ARG B 1 3 ? -22.156 116.125 63.281 1 30.98 3 ARG B C 1
ATOM 924 O O . ARG B 1 3 ? -22.781 115.188 62.75 1 30.98 3 ARG B O 1
ATOM 931 N N . HIS B 1 4 ? -21.344 117 62.406 1 30.61 4 HIS B N 1
ATOM 932 C CA . HIS B 1 4 ? -22.031 116.812 61.125 1 30.61 4 HIS B CA 1
ATOM 933 C C . HIS B 1 4 ? -21.891 115.312 60.656 1 30.61 4 HIS B C 1
ATOM 935 O O . HIS B 1 4 ? -20.984 114.625 61.062 1 30.61 4 HIS B O 1
ATOM 941 N N . PHE B 1 5 ? -22.484 115 59.406 1 32.78 5 PHE B N 1
ATOM 942 C CA . PHE B 1 5 ? -23.359 114.125 58.625 1 32.78 5 PHE B CA 1
ATOM 943 C C . PHE B 1 5 ? -22.531 113.062 57.875 1 32.78 5 PHE B C 1
ATOM 945 O O . PHE B 1 5 ? -21.859 113.375 56.875 1 32.78 5 PHE B O 1
ATOM 952 N N . SER B 1 6 ? -21.844 112 58.625 1 40 6 SER B N 1
ATOM 953 C CA . SER B 1 6 ? -21.031 110.938 58.125 1 40 6 SER B CA 1
ATOM 954 C C . SER B 1 6 ? -21.812 110.062 57.094 1 40 6 SER B C 1
ATOM 956 O O . SER B 1 6 ? -22.719 109.375 57.438 1 40 6 SER B O 1
ATOM 958 N N . ALA B 1 7 ? -22.047 110.625 55.875 1 32.94 7 ALA B N 1
ATOM 959 C CA . ALA B 1 7 ? -22.953 110 54.906 1 32.94 7 ALA B CA 1
ATOM 960 C C . ALA B 1 7 ? -22.547 108.562 54.562 1 32.94 7 ALA B C 1
ATOM 962 O O . ALA B 1 7 ? -21.359 108.25 54.562 1 32.94 7 ALA B O 1
ATOM 963 N N . LEU B 1 8 ? -23.375 107.562 54.344 1 30.27 8 LEU B N 1
ATOM 964 C CA . LEU B 1 8 ? -23.875 106.188 54.344 1 30.27 8 LEU B CA 1
ATOM 965 C C . LEU B 1 8 ? -23.422 105.438 53.094 1 30.27 8 LEU B C 1
ATOM 967 O O . LEU B 1 8 ? -23.594 104.188 52.969 1 30.27 8 LEU B O 1
ATOM 971 N N . LEU B 1 9 ? -22.859 106.062 51.875 1 30.25 9 LEU B N 1
ATOM 972 C CA . LEU B 1 9 ? -23.531 105.5 50.719 1 30.25 9 LEU B CA 1
ATOM 973 C C . LEU B 1 9 ? -23.062 104.062 50.469 1 30.25 9 LEU B C 1
ATOM 975 O O . LEU B 1 9 ? -2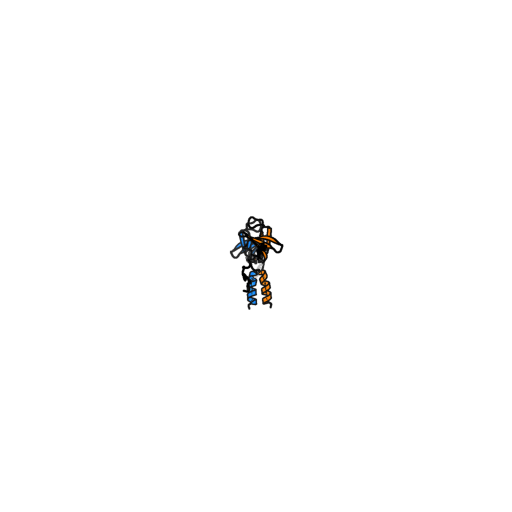2.016 103.688 50.969 1 30.25 9 LEU B O 1
ATOM 979 N N . SER B 1 10 ? -22.688 103.562 49.031 1 29.08 10 SER B N 1
ATOM 980 C CA . SER B 1 10 ? -23.422 102.812 48.031 1 29.08 10 SER B CA 1
ATOM 981 C C . SER B 1 10 ? -22.812 101.438 47.875 1 29.08 10 SER B C 1
ATOM 983 O O . SER B 1 10 ? -21.688 101.188 48.281 1 29.08 10 SER B O 1
ATOM 985 N N . ARG B 1 11 ? -22.609 100.75 46.531 1 36.41 11 ARG B N 1
ATOM 986 C CA . ARG B 1 11 ? -23.188 99.625 45.75 1 36.41 11 ARG B CA 1
ATOM 987 C C . ARG B 1 11 ? -22.234 98.438 45.688 1 36.41 11 ARG B C 1
ATOM 989 O O . ARG B 1 11 ? -21.047 98.562 46 1 36.41 11 ARG B O 1
ATOM 996 N N . ALA B 1 12 ? -21.953 97.625 44.375 1 33 12 ALA B N 1
ATOM 997 C CA . ALA B 1 12 ? -22.516 96.438 43.812 1 33 12 ALA B CA 1
ATOM 998 C C . ALA B 1 12 ? -21.5 95.312 43.875 1 33 12 ALA B C 1
ATOM 1000 O O . ALA B 1 12 ? -20.359 95.5 44.312 1 33 12 ALA B O 1
ATOM 1001 N N . PRO B 1 13 ? -21.25 94.5 42.5 1 42.19 13 PRO B N 1
ATOM 1002 C CA . PRO B 1 13 ? -21.469 93.125 42.062 1 42.19 13 PRO B CA 1
ATOM 1003 C C . PRO B 1 13 ? -20.172 92.312 42 1 42.19 13 PRO B C 1
ATOM 1005 O O . PRO B 1 13 ? -19.25 92.688 41.281 1 42.19 13 PRO B O 1
ATOM 1008 N N . GLY B 1 14 ? -19.484 91.875 42.906 1 33.84 14 GLY B N 1
ATOM 1009 C CA . GLY B 1 14 ? -18.188 91.25 42.719 1 33.84 14 GLY B CA 1
ATOM 1010 C C . GLY B 1 14 ? -18.234 90 41.844 1 33.84 14 GLY B C 1
ATOM 1011 O O . GLY B 1 14 ? -19.219 89.312 41.844 1 33.84 14 GLY B O 1
ATOM 1012 N N . LEU B 1 15 ? -17.547 90 40.625 1 41.59 15 LEU B N 1
ATOM 1013 C CA . LEU B 1 15 ? -17.281 89.062 39.5 1 41.59 15 LEU B CA 1
ATOM 1014 C C . LEU B 1 15 ? -16.688 87.75 40 1 41.59 15 LEU B C 1
ATOM 1016 O O . LEU B 1 15 ? -15.727 87.75 40.781 1 41.59 15 LEU B O 1
ATOM 1020 N N . PHE B 1 16 ? -17.516 86.688 40.125 1 42.59 16 PHE B N 1
ATOM 1021 C CA . PHE B 1 16 ? -17.297 85.312 40.438 1 42.59 16 PHE B CA 1
ATOM 1022 C C . PHE B 1 16 ? -16.219 84.688 39.531 1 42.59 16 PHE B C 1
ATOM 1024 O O . PHE B 1 16 ? -16.297 84.812 38.312 1 42.59 16 PHE B O 1
ATOM 1031 N N . ALA B 1 17 ? -14.961 84.875 39.875 1 40.53 17 ALA B N 1
ATOM 1032 C CA . ALA B 1 17 ? -13.812 84.188 39.219 1 40.53 17 ALA B CA 1
ATOM 1033 C C . ALA B 1 17 ? -14.055 82.688 39.094 1 40.53 17 ALA B C 1
ATOM 1035 O O . ALA B 1 17 ? -14.211 82 40.094 1 40.53 17 ALA B O 1
ATOM 1036 N N . VAL B 1 18 ? -14.836 82.25 38.094 1 37.97 18 VAL B N 1
ATOM 1037 C CA . VAL B 1 18 ? -15.039 80.875 37.688 1 37.97 18 VAL B CA 1
ATOM 1038 C C . VAL B 1 18 ? -13.688 80.188 37.562 1 37.97 18 VAL B C 1
ATOM 1040 O O . VAL B 1 18 ? -12.82 80.625 36.812 1 37.97 18 VAL B O 1
ATOM 1043 N N . SER B 1 19 ? -13.102 79.625 38.688 1 43.78 19 SER B N 1
ATOM 1044 C CA . SER B 1 19 ? -11.961 78.75 38.719 1 43.78 19 SER B CA 1
ATOM 1045 C C . SER B 1 19 ? -12.094 77.625 37.625 1 43.78 19 SER B C 1
ATOM 1047 O O . SER B 1 19 ? -13.078 76.875 37.625 1 43.78 19 SER B O 1
ATOM 1049 N N . ARG B 1 20 ? -11.781 77.938 36.406 1 44.53 20 ARG B N 1
ATOM 1050 C CA . ARG B 1 20 ? -11.641 76.938 35.344 1 44.53 20 ARG B CA 1
ATOM 1051 C C . ARG B 1 20 ? -10.781 75.75 35.812 1 44.53 20 ARG B C 1
ATOM 1053 O O . ARG B 1 20 ? -9.586 75.938 36.062 1 44.53 20 ARG B O 1
ATOM 1060 N N . ARG B 1 21 ? -11.289 75 36.781 1 44.72 21 ARG B N 1
ATOM 1061 C CA . ARG B 1 21 ? -10.719 73.625 36.969 1 44.72 21 ARG B CA 1
ATOM 1062 C C . ARG B 1 21 ? -10.352 73 35.656 1 44.72 21 ARG B C 1
ATOM 1064 O O . ARG B 1 21 ? -11.211 72.812 34.781 1 44.72 21 ARG B O 1
ATOM 1071 N N . LEU B 1 22 ? -9.219 73.375 35.094 1 39.16 22 LEU B N 1
ATOM 1072 C CA . LEU B 1 22 ? -8.578 72.625 34.031 1 39.16 22 LEU B CA 1
ATOM 1073 C C . LEU B 1 22 ? -8.703 71.125 34.281 1 39.16 22 LEU B C 1
ATOM 1075 O O . LEU B 1 22 ? -8.281 70.625 35.344 1 39.16 22 LEU B O 1
ATOM 1079 N N . LEU B 1 23 ? -9.875 70.562 34.031 1 43.78 23 LEU B N 1
ATOM 1080 C CA . LEU B 1 23 ? -10.07 69.125 33.875 1 43.78 23 LEU B CA 1
ATOM 1081 C C . LEU B 1 23 ? -8.93 68.5 33.094 1 43.78 23 LEU B C 1
ATOM 1083 O O . LEU B 1 23 ? -8.719 68.812 31.922 1 43.78 23 LEU B O 1
ATOM 1087 N N . GLY B 1 24 ? -7.762 68.375 33.688 1 45.31 24 GLY B N 1
ATOM 1088 C CA . GLY B 1 24 ? -6.762 67.5 33.125 1 45.31 24 GLY B CA 1
ATOM 1089 C C . GLY B 1 24 ? -7.34 66.188 32.594 1 45.31 24 GLY B C 1
ATOM 1090 O O . GLY B 1 24 ? -7.855 65.375 33.375 1 45.31 24 GLY B O 1
ATOM 1091 N N . ALA B 1 25 ? -8.109 66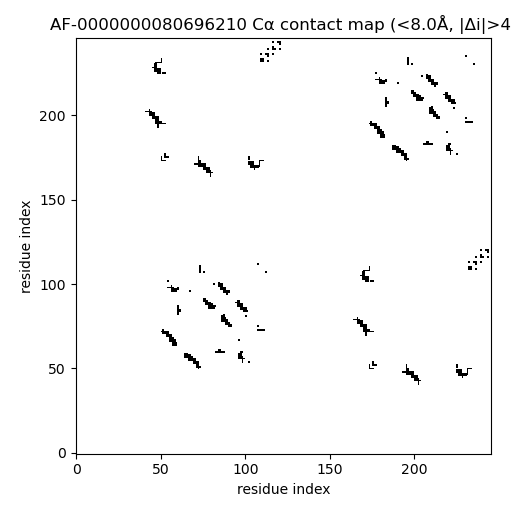.25 31.547 1 48.5 25 ALA B N 1
ATOM 1092 C CA . ALA B 1 25 ? -8.461 65 30.844 1 48.5 25 ALA B CA 1
ATOM 1093 C C . ALA B 1 25 ? -7.262 64.062 30.75 1 48.5 25 ALA B C 1
ATOM 1095 O O . ALA B 1 25 ? -6.266 64.375 30.094 1 48.5 25 ALA B O 1
ATOM 1096 N N . GLY B 1 26 ? -6.863 63.531 31.906 1 49.12 26 GLY B N 1
ATOM 1097 C CA . GLY B 1 26 ? -5.984 62.375 31.766 1 49.12 26 GLY B CA 1
ATOM 1098 C C . GLY B 1 26 ? -6.324 61.5 30.578 1 49.12 26 GLY B C 1
ATOM 1099 O O . GLY B 1 26 ? -7.441 61 30.469 1 49.12 26 GLY B O 1
ATOM 1100 N N . LEU B 1 27 ? -5.852 61.938 29.406 1 52.53 27 LEU B N 1
ATOM 1101 C CA . LEU B 1 27 ? -5.871 61.031 28.266 1 52.53 27 LEU B CA 1
ATOM 1102 C C . LEU B 1 27 ? -5.441 59.625 28.703 1 52.53 27 LEU B C 1
ATOM 1104 O O . LEU B 1 27 ? -4.281 59.406 29.062 1 52.53 27 LEU B O 1
ATOM 1108 N N . VAL B 1 28 ? -6.266 58.906 29.5 1 56.38 28 VAL B N 1
ATOM 1109 C CA . VAL B 1 28 ? -6.047 57.469 29.594 1 56.38 28 VAL B CA 1
ATOM 1110 C C . VAL B 1 28 ? -5.754 56.875 28.203 1 56.38 28 VAL B C 1
ATOM 1112 O O . VAL B 1 28 ? -6.613 56.906 27.328 1 56.38 28 VAL B O 1
ATOM 1115 N N . GLY B 1 29 ? -4.562 57.156 27.703 1 54.22 29 GLY B N 1
ATOM 1116 C CA . GLY B 1 29 ? -4.152 56.406 26.531 1 54.22 29 GLY B CA 1
ATOM 1117 C C . GLY B 1 29 ? -4.629 54.969 26.547 1 54.22 29 GLY B C 1
ATOM 1118 O O . GLY B 1 29 ? -4.246 54.188 27.422 1 54.22 29 GLY B O 1
ATOM 1119 N N . ALA B 1 30 ? -5.875 54.688 26.172 1 57.28 30 ALA B N 1
ATOM 1120 C CA . ALA B 1 30 ? -6.301 53.312 25.875 1 57.28 30 ALA B CA 1
ATOM 1121 C C . ALA B 1 30 ? -5.246 52.594 25.047 1 57.28 30 ALA B C 1
ATOM 1123 O O . ALA B 1 30 ? -5.008 52.938 23.891 1 57.28 30 ALA B O 1
ATOM 1124 N N . ALA B 1 31 ? -4.176 52.156 25.688 1 58.62 31 ALA B N 1
ATOM 1125 C CA . ALA B 1 31 ? -3.361 51.156 24.984 1 58.62 31 ALA B CA 1
ATOM 1126 C C . ALA B 1 31 ? -4.238 50.125 24.281 1 58.62 31 ALA B C 1
ATOM 1128 O O . ALA B 1 31 ? -4.898 49.312 24.938 1 58.62 31 ALA B O 1
ATOM 1129 N N . LEU B 1 32 ? -4.773 50.469 23.078 1 60.31 32 LEU B N 1
ATOM 1130 C CA . LEU B 1 32 ? -5.367 49.438 22.219 1 60.31 32 LEU B CA 1
ATOM 1131 C C . LEU B 1 32 ? -4.434 48.25 22.078 1 60.31 32 LEU B C 1
ATOM 1133 O O . LEU B 1 32 ? -3.391 48.344 21.438 1 60.31 32 LEU B O 1
ATOM 1137 N N . THR B 1 33 ? -4.312 47.375 23.078 1 59.78 33 THR B N 1
ATOM 1138 C CA . THR B 1 33 ? -3.684 46.062 22.859 1 59.78 33 THR B CA 1
ATOM 1139 C C . THR B 1 33 ? -4.227 45.406 21.594 1 59.78 33 THR B C 1
ATOM 1141 O O . THR B 1 33 ? -5.398 45.031 21.531 1 59.78 33 THR B O 1
ATOM 1144 N N . VAL B 1 34 ? -3.748 45.812 20.391 1 59.75 34 VAL B N 1
ATOM 1145 C CA . VAL B 1 34 ? -4.023 45.031 19.188 1 59.75 34 VAL B CA 1
ATOM 1146 C C . VAL B 1 34 ? -3.748 43.531 19.469 1 59.75 34 VAL B C 1
ATOM 1148 O O . VAL B 1 34 ? -2.6 43.156 19.688 1 59.75 34 VAL B O 1
ATOM 1151 N N . VAL B 1 35 ? -4.621 42.781 20.078 1 59.84 35 VAL B N 1
ATOM 1152 C CA . VAL B 1 35 ? -4.555 41.312 20.078 1 59.84 35 VAL B CA 1
ATOM 1153 C C . VAL B 1 35 ? -4.332 40.812 18.656 1 59.84 35 VAL B C 1
ATOM 1155 O O . VAL B 1 35 ? -5.211 40.938 17.797 1 59.84 35 VAL B O 1
ATOM 1158 N N . MET B 1 36 ? -3.113 40.844 18.125 1 58.12 36 MET B N 1
ATOM 1159 C CA . MET B 1 36 ? -2.863 40.156 16.875 1 58.12 36 MET B CA 1
ATOM 1160 C C . MET B 1 36 ? -3.393 38.719 16.938 1 58.12 36 MET B C 1
ATOM 1162 O O . MET B 1 36 ? -3.117 38 17.906 1 58.12 36 MET B O 1
ATOM 1166 N N . PRO B 1 37 ? -4.504 38.406 16.266 1 54.91 37 PRO B N 1
ATOM 1167 C CA . PRO B 1 37 ? -4.816 36.969 16.234 1 54.91 37 PRO B CA 1
ATOM 1168 C C . PRO B 1 37 ? -3.59 36.125 15.953 1 54.91 37 PRO B C 1
ATOM 1170 O O . PRO B 1 37 ? -2.869 36.375 14.984 1 54.91 37 PRO B O 1
ATOM 1173 N N . GLY B 1 38 ? -2.881 35.625 16.922 1 51 38 GLY B N 1
ATOM 1174 C CA . GLY B 1 38 ? -1.936 34.594 16.594 1 51 38 GLY B CA 1
ATOM 1175 C C . GLY B 1 38 ? -2.424 33.656 15.492 1 51 38 GLY B C 1
ATOM 1176 O O . GLY B 1 38 ? -3.557 33.188 15.539 1 51 38 GLY B O 1
ATOM 1177 N N . SER B 1 39 ? -2.049 33.906 14.258 1 50.25 39 SER B N 1
ATOM 1178 C CA . SER B 1 39 ? -2.332 32.906 13.234 1 50.25 39 SER B CA 1
ATOM 1179 C C . SER B 1 39 ? -2.311 31.5 13.812 1 50.25 39 SER B C 1
ATOM 1181 O O . SER B 1 39 ? -1.266 31.016 14.258 1 50.25 39 SER B O 1
ATOM 1183 N N . ALA B 1 40 ? -3.262 31.047 14.547 1 50.66 40 ALA B N 1
ATOM 1184 C CA . ALA B 1 40 ? -3.385 29.625 14.867 1 50.66 40 ALA B CA 1
ATOM 1185 C C . ALA B 1 40 ? -2.828 28.75 13.75 1 50.66 40 ALA B C 1
ATOM 1187 O O . ALA B 1 40 ? -3.449 28.625 12.688 1 50.66 40 ALA B O 1
ATOM 1188 N N . GLN B 1 41 ? -1.546 28.891 13.508 1 51.88 41 GLN B N 1
ATOM 1189 C CA . GLN B 1 41 ? -1.058 27.859 12.602 1 51.88 41 GLN B CA 1
ATOM 1190 C C . GLN B 1 41 ? -1.762 26.531 12.844 1 51.88 41 GLN B C 1
ATOM 1192 O O . GLN B 1 41 ? -1.872 26.078 13.984 1 51.88 41 GLN B O 1
ATOM 1197 N N . ALA B 1 42 ? -2.828 26.312 12.164 1 55.12 42 ALA B N 1
ATOM 1198 C CA . ALA B 1 42 ? -3.494 25.016 12.258 1 55.12 42 ALA B CA 1
ATOM 1199 C C . ALA B 1 42 ? -2.496 23.906 12.602 1 55.12 42 ALA B C 1
ATOM 1201 O O . ALA B 1 42 ? -1.549 23.672 11.844 1 55.12 42 ALA B O 1
ATOM 1202 N N . ALA B 1 43 ? -2.045 23.797 13.82 1 62.47 43 ALA B N 1
ATOM 1203 C CA . ALA B 1 43 ? -1.157 22.719 14.273 1 62.47 43 ALA B CA 1
ATOM 1204 C C . ALA B 1 43 ? -1.461 21.406 13.555 1 62.47 43 ALA B C 1
ATOM 1206 O O . ALA B 1 43 ? -2.607 20.969 13.531 1 62.47 43 ALA B O 1
ATOM 1207 N N . GLY B 1 44 ? -0.672 21.109 12.586 1 74.75 44 GLY B N 1
ATOM 1208 C CA . GLY B 1 44 ? -0.829 19.828 11.906 1 74.75 44 GLY B CA 1
ATOM 1209 C C . GLY B 1 44 ? -1.038 18.672 12.867 1 74.75 44 GLY B C 1
ATOM 1210 O O . GLY B 1 44 ? -0.64 18.734 14.031 1 74.75 44 GLY B O 1
ATOM 1211 N N . SER B 1 45 ? -1.992 17.922 12.531 1 91.69 45 SER B N 1
ATOM 1212 C CA . SER B 1 45 ? -2.246 16.703 13.312 1 91.69 45 SER B CA 1
ATOM 1213 C C . SER B 1 45 ? -1.453 15.523 12.773 1 91.69 45 SER B C 1
ATOM 1215 O O . SER B 1 45 ? -1.255 15.406 11.562 1 91.69 45 SER B O 1
ATOM 1217 N N . ASP B 1 46 ? -1.004 14.75 13.68 1 93.44 46 ASP B N 1
ATOM 1218 C CA . ASP B 1 46 ? -0.283 13.547 13.273 1 93.44 46 ASP B CA 1
ATOM 1219 C C . ASP B 1 46 ? -1.21 12.57 12.555 1 93.44 46 ASP B C 1
ATOM 1221 O O . ASP B 1 46 ? -2.363 12.391 12.953 1 93.44 46 ASP B O 1
ATOM 1225 N N . ARG B 1 47 ? -0.677 12.117 11.492 1 95.31 47 ARG B N 1
ATOM 1226 C CA . ARG B 1 47 ? -1.303 11.023 10.758 1 95.31 47 ARG B CA 1
ATOM 1227 C C . ARG B 1 47 ? -0.271 9.977 10.359 1 95.31 47 ARG B C 1
ATOM 1229 O O . ARG B 1 47 ? 0.934 10.195 10.5 1 95.31 47 ARG B O 1
ATOM 1236 N N . TRP B 1 48 ? -0.722 8.859 9.93 1 94.12 48 TRP B N 1
ATOM 1237 C CA . TRP B 1 48 ? 0.115 7.793 9.398 1 94.12 48 TRP B CA 1
ATOM 1238 C C . TRP B 1 48 ? -0.41 7.309 8.047 1 94.12 48 TRP B C 1
ATOM 1240 O O . TRP B 1 48 ? -1.623 7.238 7.84 1 94.12 48 TRP B O 1
ATOM 1250 N N . VAL B 1 49 ? 0.539 7.004 7.234 1 94.12 49 VAL B N 1
ATOM 1251 C CA . VAL B 1 49 ? 0.15 6.32 6.004 1 94.12 49 VAL B CA 1
ATOM 1252 C C . VAL B 1 49 ? -0.445 4.953 6.34 1 94.12 49 VAL B C 1
ATOM 1254 O O . VAL B 1 49 ? 0.124 4.199 7.129 1 94.12 49 VAL B O 1
ATOM 1257 N N . SER B 1 50 ? -1.521 4.656 5.645 1 91.44 50 SER B N 1
ATOM 1258 C CA . SER B 1 50 ? -2.33 3.494 5.996 1 91.44 50 SER B CA 1
ATOM 1259 C C . SER B 1 50 ? -1.55 2.197 5.805 1 91.44 50 SER B C 1
ATOM 1261 O O . SER B 1 50 ? -0.773 2.07 4.855 1 91.44 50 SER B O 1
ATOM 1263 N N . ASP B 1 51 ? -1.854 1.189 6.652 1 86.88 51 ASP B N 1
ATOM 1264 C CA . ASP B 1 51 ? -1.304 -0.154 6.492 1 86.88 51 ASP B CA 1
ATOM 1265 C C . ASP B 1 51 ? -2.117 -0.964 5.484 1 86.88 51 ASP B C 1
ATOM 1267 O O . ASP B 1 51 ? -1.733 -2.078 5.121 1 86.88 51 ASP B O 1
ATOM 1271 N N . SER B 1 52 ? -3.271 -0.455 5.105 1 86.69 52 SER B N 1
ATOM 1272 C CA . SER B 1 52 ? -4.16 -1.135 4.168 1 86.69 52 SER B CA 1
ATOM 1273 C C . SER B 1 52 ? -4.172 -0.438 2.814 1 86.69 52 SER B C 1
ATOM 1275 O O . SER B 1 52 ? -5.238 -0.132 2.277 1 86.69 52 SER B O 1
ATOM 1277 N N . LEU B 1 53 ? -2.973 -0.244 2.314 1 91.94 53 LEU B N 1
ATOM 1278 C CA . LEU B 1 53 ? -2.861 0.358 0.991 1 91.94 53 LEU B CA 1
ATOM 1279 C C . LEU B 1 53 ? -3.229 -0.648 -0.095 1 91.94 53 LEU B C 1
ATOM 1281 O O . LEU B 1 53 ? -3.375 -1.841 0.181 1 91.94 53 LEU B O 1
ATOM 1285 N N . THR B 1 54 ? -3.553 -0.021 -1.308 1 93.38 54 THR B N 1
ATOM 1286 C CA . THR B 1 54 ? -3.791 -0.857 -2.48 1 93.38 54 THR B CA 1
ATOM 1287 C C . THR B 1 54 ? -2.639 -0.734 -3.475 1 93.38 54 THR B C 1
ATOM 1289 O O . THR B 1 54 ? -1.935 0.277 -3.494 1 93.38 54 THR B O 1
ATOM 1292 N N . THR B 1 55 ? -2.377 -1.793 -4.172 1 94.62 55 THR B N 1
ATOM 1293 C CA . THR B 1 55 ? -1.467 -1.747 -5.312 1 94.62 55 THR B CA 1
ATOM 1294 C C . THR B 1 55 ? -2.223 -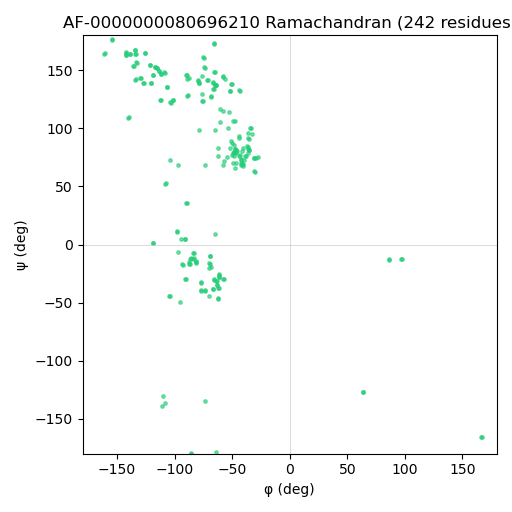1.98 -6.617 1 94.62 55 THR B C 1
ATOM 1296 O O . THR B 1 55 ? -3.217 -2.707 -6.645 1 94.62 55 THR B O 1
ATOM 1299 N N . TYR B 1 56 ? -1.759 -1.325 -7.672 1 92.75 56 TYR B N 1
ATOM 1300 C CA . TYR B 1 56 ? -2.385 -1.463 -8.984 1 92.75 56 TYR B CA 1
ATOM 1301 C C . TYR B 1 56 ? -1.946 -2.754 -9.664 1 92.75 56 TYR B C 1
ATOM 1303 O O . TYR B 1 56 ? -0.775 -3.133 -9.594 1 92.75 56 TYR B O 1
ATOM 1311 N N . VAL B 1 57 ? -2.961 -3.32 -10.32 1 97.25 57 VAL B N 1
ATOM 1312 C CA . VAL B 1 57 ? -2.705 -4.531 -11.094 1 97.25 57 VAL B CA 1
ATOM 1313 C C . VAL B 1 57 ? -2.934 -4.258 -12.578 1 97.25 57 VAL B C 1
ATOM 1315 O O . VAL B 1 57 ? -3.744 -3.4 -12.938 1 97.25 57 VAL B O 1
ATOM 1318 N N . ARG B 1 58 ? -2.203 -5.027 -13.406 1 97.25 58 ARG B N 1
ATOM 1319 C CA . ARG B 1 58 ? -2.148 -4.73 -14.836 1 97.25 58 ARG B CA 1
ATOM 1320 C C . ARG B 1 58 ? -2.547 -5.949 -15.664 1 97.25 58 ARG B C 1
ATOM 1322 O O . ARG B 1 58 ? -2.529 -7.074 -15.164 1 97.25 58 ARG B O 1
ATOM 1329 N N . SER B 1 59 ? -2.852 -5.727 -16.969 1 98 59 SER B N 1
ATOM 1330 C CA . SER B 1 59 ? -3.248 -6.785 -17.891 1 98 59 SER B CA 1
ATOM 1331 C C . SER B 1 59 ? -2.033 -7.535 -18.438 1 98 59 SER B C 1
ATOM 1333 O O . SER B 1 59 ? -2.172 -8.602 -19.031 1 98 59 SER B O 1
ATOM 1335 N N . GLY B 1 60 ? -0.811 -6.969 -18.266 1 98 60 GLY B N 1
ATOM 1336 C CA . GLY B 1 60 ? 0.423 -7.562 -18.75 1 98 60 GLY B CA 1
ATOM 1337 C C . GLY B 1 60 ? 1.646 -7.133 -17.969 1 98 60 GLY B C 1
ATOM 1338 O O . GLY B 1 60 ? 1.541 -6.324 -17.047 1 98 60 GLY B O 1
ATOM 1339 N N . PRO B 1 61 ? 2.791 -7.727 -18.328 1 97.25 61 PRO B N 1
ATOM 1340 C CA . PRO B 1 61 ? 3.98 -7.617 -17.484 1 97.25 61 PRO B CA 1
ATOM 1341 C C . PRO B 1 61 ? 4.84 -6.398 -17.828 1 97.25 61 PRO B C 1
ATOM 1343 O O . PRO B 1 61 ? 6.07 -6.492 -17.844 1 97.25 61 PRO B O 1
ATOM 1346 N N . THR B 1 62 ? 4.277 -5.254 -18.219 1 96.88 62 THR B N 1
ATOM 1347 C CA . THR B 1 62 ? 5.035 -4.023 -18.422 1 96.88 62 THR B CA 1
ATOM 1348 C C . THR B 1 62 ? 4.242 -2.811 -17.953 1 96.88 62 THR B C 1
ATOM 1350 O O . THR B 1 62 ? 3.037 -2.906 -17.703 1 96.88 62 THR B O 1
ATOM 1353 N N . ASP B 1 63 ? 5 -1.683 -17.828 1 93.69 63 ASP B N 1
ATOM 1354 C CA . ASP B 1 63 ? 4.363 -0.465 -17.328 1 93.69 63 ASP B CA 1
ATOM 1355 C C . ASP B 1 63 ? 3.385 0.098 -18.359 1 93.69 63 ASP B C 1
ATOM 1357 O O . ASP B 1 63 ? 2.527 0.918 -18.016 1 93.69 63 ASP B O 1
ATOM 1361 N N . ASP B 1 64 ? 3.504 -0.382 -19.609 1 95.94 64 ASP B N 1
ATOM 1362 C CA . ASP B 1 64 ? 2.666 0.164 -20.672 1 95.94 64 ASP B CA 1
ATOM 1363 C C . ASP B 1 64 ? 1.32 -0.554 -20.734 1 95.94 64 ASP B C 1
ATOM 1365 O O . ASP B 1 64 ? 0.409 -0.116 -21.438 1 95.94 64 ASP B O 1
ATOM 1369 N N . HIS B 1 65 ? 1.22 -1.653 -20.047 1 97.25 65 HIS B N 1
ATOM 1370 C CA . HIS B 1 65 ? -0.055 -2.363 -20.031 1 97.25 65 HIS B CA 1
ATOM 1371 C C . HIS B 1 65 ? -1.082 -1.638 -19.172 1 97.25 65 HIS B C 1
ATOM 1373 O O . HIS B 1 65 ? -0.719 -0.946 -18.203 1 97.25 65 HIS B O 1
ATOM 1379 N N . ARG B 1 66 ? -2.264 -1.819 -19.5 1 96.06 66 ARG B N 1
ATOM 1380 C CA . ARG B 1 66 ? -3.355 -1.128 -18.828 1 96.06 66 ARG B CA 1
ATOM 1381 C C . ARG B 1 66 ? -3.488 -1.597 -17.375 1 96.06 66 ARG B C 1
ATOM 1383 O O . ARG B 1 66 ? -3.33 -2.783 -17.094 1 96.06 66 ARG B O 1
ATOM 1390 N N . ILE B 1 67 ? -3.75 -0.629 -16.453 1 93.44 67 ILE B N 1
ATOM 1391 C CA . ILE B 1 67 ? -4.191 -0.966 -15.102 1 93.44 67 ILE B CA 1
ATOM 1392 C C . ILE B 1 67 ? -5.598 -1.561 -15.148 1 93.44 67 ILE B C 1
ATOM 1394 O O . ILE B 1 67 ? -6.508 -0.968 -15.734 1 93.44 67 ILE B O 1
ATOM 1398 N N . VAL B 1 68 ? -5.777 -2.725 -14.555 1 96.19 68 VAL B N 1
ATOM 1399 C CA . VAL B 1 68 ? -7.066 -3.391 -14.703 1 96.19 68 VAL B CA 1
ATOM 1400 C C . VAL B 1 68 ? -7.723 -3.557 -13.336 1 96.19 68 VAL B C 1
ATOM 1402 O O . VAL B 1 68 ? -8.812 -4.129 -13.227 1 96.19 68 VAL B O 1
ATOM 1405 N N . GLY B 1 69 ? -7.184 -3.115 -12.203 1 94.25 69 GLY B N 1
ATOM 1406 C CA . GLY B 1 69 ? -7.742 -3.207 -10.859 1 94.25 69 GLY B CA 1
ATOM 1407 C C . GLY B 1 69 ? -6.73 -2.902 -9.773 1 94.25 69 GLY B C 1
ATOM 1408 O O . GLY B 1 69 ? -5.703 -2.273 -10.031 1 94.25 69 GLY B O 1
ATOM 1409 N N . THR B 1 70 ? -7.117 -3.254 -8.586 1 94.75 70 THR B N 1
ATOM 1410 C CA . THR B 1 70 ? -6.246 -3.107 -7.422 1 94.75 70 THR B CA 1
ATOM 1411 C C . THR B 1 70 ? -6.289 -4.359 -6.555 1 94.75 70 THR B C 1
ATOM 1413 O O . THR B 1 70 ? -7.254 -5.129 -6.609 1 94.75 70 THR B O 1
ATOM 1416 N N . LEU B 1 71 ? -5.242 -4.617 -5.832 1 94.25 71 LEU B N 1
ATOM 1417 C CA . LEU B 1 71 ? -5.195 -5.578 -4.734 1 94.25 71 LEU B CA 1
ATOM 1418 C C . LEU B 1 71 ? -4.852 -4.883 -3.42 1 94.25 71 LEU B C 1
ATOM 1420 O O . LEU B 1 71 ? -4.066 -3.936 -3.4 1 94.25 71 LEU B O 1
ATOM 1424 N N . LYS B 1 72 ? -5.426 -5.402 -2.355 1 91.56 72 LYS B N 1
ATOM 1425 C CA . LYS B 1 72 ? -5.211 -4.809 -1.039 1 91.56 72 LYS B CA 1
ATOM 1426 C C . LYS B 1 72 ? -3.998 -5.426 -0.35 1 91.56 72 LYS B C 1
ATOM 1428 O O . LYS B 1 72 ? -3.725 -6.617 -0.512 1 91.56 72 LYS B O 1
ATOM 1433 N N . SER B 1 73 ? -3.301 -4.547 0.421 1 91.88 73 SER B N 1
ATOM 1434 C CA . SER B 1 73 ? -2.23 -5.062 1.267 1 91.88 73 SER B CA 1
ATOM 1435 C C . SER B 1 73 ? -2.711 -6.242 2.107 1 91.88 73 SER B C 1
ATOM 1437 O O . SER B 1 73 ? -3.82 -6.215 2.646 1 91.88 73 SER B O 1
ATOM 1439 N N . GLY B 1 74 ? -1.847 -7.277 2.209 1 88.81 74 GLY B N 1
ATOM 1440 C CA . GLY B 1 74 ? -2.148 -8.422 3.051 1 88.81 74 GLY B CA 1
ATOM 1441 C C . GLY B 1 74 ? -2.975 -9.484 2.344 1 88.81 74 GLY B C 1
ATOM 1442 O O . GLY B 1 74 ? -3.107 -10.602 2.836 1 88.81 74 GLY B O 1
ATOM 1443 N N . GLN B 1 75 ? -3.549 -9.234 1.234 1 90.56 75 GLN B N 1
ATOM 1444 C CA . GLN B 1 75 ? -4.383 -10.188 0.502 1 90.56 75 GLN B CA 1
ATOM 1445 C C . GLN B 1 75 ? -3.568 -11.383 0.028 1 90.56 75 GLN B C 1
ATOM 1447 O O . GLN B 1 75 ? -2.457 -11.227 -0.481 1 90.56 75 GLN B O 1
ATOM 1452 N N . LYS B 1 76 ? -4.137 -12.523 0.173 1 92.81 76 LYS B N 1
ATOM 1453 C CA . LYS B 1 76 ? -3.512 -13.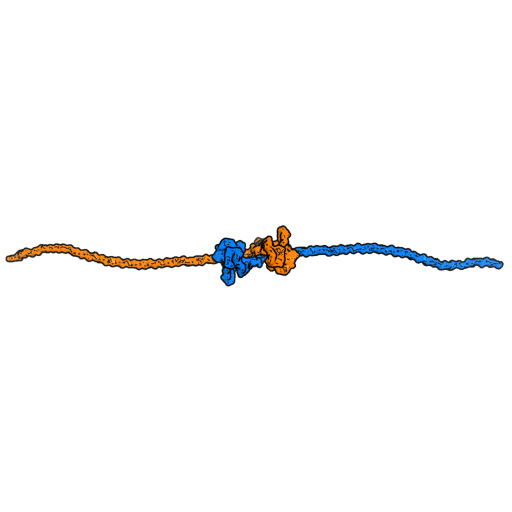742 -0.337 1 92.81 76 LYS B CA 1
ATOM 1454 C C . LYS B 1 76 ? -3.729 -13.883 -1.842 1 92.81 76 LYS B C 1
ATOM 1456 O O . LYS B 1 76 ? -4.824 -13.625 -2.344 1 92.81 76 LYS B O 1
ATOM 1461 N N . VAL B 1 77 ? -2.627 -14.336 -2.518 1 96.38 77 VAL B N 1
ATOM 1462 C CA . VAL B 1 77 ? -2.688 -14.586 -3.953 1 96.38 77 VAL B CA 1
ATOM 1463 C C . VAL B 1 77 ? -1.862 -15.82 -4.297 1 96.38 77 VAL B C 1
ATOM 1465 O O . VAL B 1 77 ? -1.101 -16.312 -3.467 1 96.38 77 VAL B O 1
ATOM 1468 N N . GLU B 1 78 ? -2.139 -16.328 -5.473 1 97.12 78 GLU B N 1
ATOM 1469 C CA . GLU B 1 78 ? -1.336 -17.422 -6 1 97.12 78 GLU B CA 1
ATOM 1470 C C . GLU B 1 78 ? -0.365 -16.938 -7.07 1 97.12 78 GLU B C 1
ATOM 1472 O O . GLU B 1 78 ? -0.778 -16.312 -8.055 1 97.12 78 GLU B O 1
ATOM 1477 N N . LEU B 1 79 ? 0.869 -17.156 -6.855 1 97.88 79 LEU B N 1
ATOM 1478 C CA . LEU B 1 79 ? 1.871 -16.812 -7.855 1 97.88 79 LEU B CA 1
ATOM 1479 C C . LEU B 1 79 ? 1.872 -17.812 -9.008 1 97.88 79 LEU B C 1
ATOM 1481 O O . LEU B 1 79 ? 2.068 -19 -8.789 1 97.88 79 LEU B O 1
ATOM 1485 N N . LEU B 1 80 ? 1.678 -17.281 -10.219 1 97.75 80 LEU B N 1
ATOM 1486 C CA . LEU B 1 80 ? 1.589 -18.172 -11.375 1 97.75 80 LEU B CA 1
ATOM 1487 C C . LEU B 1 80 ? 2.873 -18.125 -12.195 1 97.75 80 LEU B C 1
ATOM 1489 O O . LEU B 1 80 ? 3.352 -19.172 -12.664 1 97.75 80 LEU B O 1
ATOM 1493 N N . SER B 1 81 ? 3.377 -16.844 -12.414 1 97.12 81 SER B N 1
ATOM 1494 C CA . SER B 1 81 ? 4.594 -16.656 -13.195 1 97.12 81 SER B CA 1
ATOM 1495 C C . SER B 1 81 ? 5.223 -15.297 -12.93 1 97.1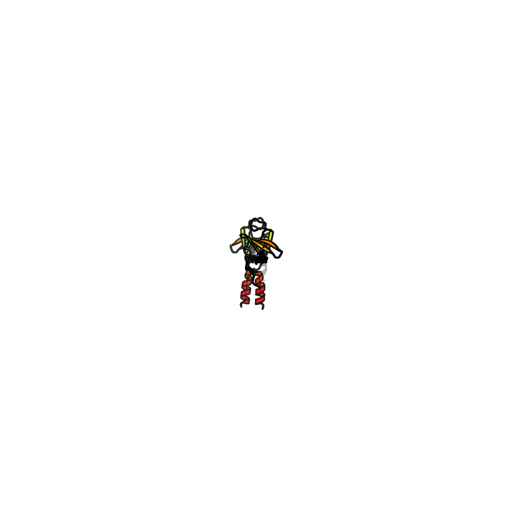2 81 SER B C 1
ATOM 1497 O O . SER B 1 81 ? 4.629 -14.461 -12.234 1 97.12 81 SER B O 1
ATOM 1499 N N . ALA B 1 82 ? 6.457 -15.203 -13.352 1 96.62 82 ALA B N 1
ATOM 1500 C CA . ALA B 1 82 ? 7.145 -13.914 -13.281 1 96.62 82 ALA B CA 1
ATOM 1501 C C . ALA B 1 82 ? 7.742 -13.539 -14.633 1 96.62 82 ALA B C 1
ATOM 1503 O O . ALA B 1 82 ? 8.195 -14.406 -15.383 1 96.62 82 ALA B O 1
ATOM 1504 N N . SER B 1 83 ? 7.633 -12.297 -14.984 1 97.5 83 SER B N 1
ATOM 1505 C CA . SER B 1 83 ? 8.219 -11.727 -16.188 1 97.5 83 SER B CA 1
ATOM 1506 C C . SER B 1 83 ? 8.797 -10.344 -15.93 1 97.5 83 SER B C 1
ATOM 1508 O O . SER B 1 83 ? 8.047 -9.383 -15.711 1 97.5 83 SER B O 1
ATOM 1510 N N . GLY B 1 84 ? 10.172 -10.242 -15.953 1 97.25 84 GLY B N 1
ATOM 1511 C CA . GLY B 1 84 ? 10.789 -8.969 -15.617 1 97.25 84 GLY B CA 1
ATOM 1512 C C . GLY B 1 84 ? 10.523 -8.531 -14.188 1 97.25 84 GLY B C 1
ATOM 1513 O O . GLY B 1 84 ? 10.758 -9.289 -13.25 1 97.25 84 GLY B O 1
ATOM 1514 N N . LYS B 1 85 ? 10.016 -7.309 -14.062 1 97.75 85 LYS B N 1
ATOM 1515 C CA . LYS B 1 85 ? 9.766 -6.758 -12.734 1 97.75 85 LYS B CA 1
ATOM 1516 C C . LYS B 1 85 ? 8.352 -7.078 -12.258 1 97.75 85 LYS B C 1
ATOM 1518 O O . LYS B 1 85 ? 7.93 -6.621 -11.195 1 97.75 85 LYS B O 1
ATOM 1523 N N . PHE B 1 86 ? 7.688 -7.875 -13.117 1 98.31 86 PHE B N 1
ATOM 1524 C CA . PHE B 1 86 ? 6.293 -8.148 -12.789 1 98.31 86 PHE B CA 1
ATOM 1525 C C . PHE B 1 86 ? 6.078 -9.633 -12.531 1 98.31 86 PHE B C 1
ATOM 1527 O O . PHE B 1 86 ? 6.832 -10.469 -13.023 1 98.31 86 PHE B O 1
ATOM 1534 N N . SER B 1 87 ? 5.004 -9.883 -11.664 1 98.38 87 SER B N 1
ATOM 1535 C CA . SER B 1 87 ? 4.508 -11.234 -11.406 1 98.38 87 SER B CA 1
ATOM 1536 C C . SER B 1 87 ? 3.045 -11.367 -11.805 1 98.38 87 SER B C 1
ATOM 1538 O O . SER B 1 87 ? 2.242 -10.461 -11.578 1 98.38 87 SER B O 1
ATOM 1540 N N . GLN B 1 88 ? 2.797 -12.484 -12.383 1 98.5 88 GLN B N 1
ATOM 1541 C CA . GLN B 1 88 ? 1.407 -12.844 -12.633 1 98.5 88 GLN B CA 1
ATOM 1542 C C . GLN B 1 88 ? 0.812 -13.594 -11.445 1 98.5 88 GLN B C 1
ATOM 1544 O O . GLN B 1 88 ? 1.402 -14.562 -10.953 1 98.5 88 GLN B O 1
ATOM 1549 N N . VAL B 1 89 ? -0.35 -13.094 -11 1 98.5 89 VAL B N 1
ATOM 1550 C CA . VAL B 1 89 ? -0.946 -13.719 -9.82 1 98.5 89 VAL B CA 1
ATOM 1551 C C . VAL B 1 89 ? -2.432 -13.969 -10.062 1 98.5 89 VAL B C 1
ATOM 1553 O O . VAL B 1 89 ? -3.037 -13.352 -10.945 1 98.5 89 VAL B O 1
ATOM 1556 N N . ARG B 1 90 ? -2.9 -14.906 -9.312 1 97.75 90 ARG B N 1
ATOM 1557 C CA . ARG B 1 90 ? -4.336 -15.164 -9.25 1 97.75 90 ARG B CA 1
ATOM 1558 C C . ARG B 1 90 ? -4.898 -14.812 -7.875 1 97.75 90 ARG B C 1
ATOM 1560 O O . ARG B 1 90 ? -4.395 -15.289 -6.855 1 97.75 90 ARG B O 1
ATOM 1567 N N . GLY B 1 91 ? -5.902 -13.953 -7.914 1 92.44 91 GLY B N 1
ATOM 1568 C CA . GLY B 1 91 ? -6.551 -13.57 -6.672 1 92.44 91 GLY B CA 1
ATOM 1569 C C . GLY B 1 91 ? -7.656 -14.523 -6.258 1 92.44 91 GLY B C 1
ATOM 1570 O O . GLY B 1 91 ? -7.887 -15.539 -6.918 1 92.44 91 GLY B O 1
ATOM 1571 N N . GLU B 1 92 ? -8.266 -14.164 -5.121 1 87.94 92 GLU B N 1
ATOM 1572 C CA . GLU B 1 92 ? -9.336 -15 -4.582 1 87.94 92 GLU B CA 1
ATOM 1573 C C . GLU B 1 92 ? -10.508 -15.086 -5.551 1 87.94 92 GLU B C 1
ATOM 1575 O O . GLU B 1 92 ? -11.219 -16.094 -5.582 1 87.94 92 GLU B O 1
ATOM 1580 N N . GLY B 1 93 ? -10.695 -14.172 -6.352 1 88.25 93 GLY B N 1
ATOM 1581 C CA . GLY B 1 93 ? -11.797 -14.148 -7.301 1 88.25 93 GLY B CA 1
ATOM 1582 C C . GLY B 1 93 ? -11.516 -14.938 -8.562 1 88.25 93 GLY B C 1
ATOM 1583 O O . GLY B 1 93 ? -12.391 -15.086 -9.414 1 88.25 93 GLY B O 1
ATOM 1584 N N . GLY B 1 94 ? -10.297 -15.414 -8.711 1 92.19 94 GLY B N 1
ATOM 1585 C CA . GLY B 1 94 ? -9.953 -16.266 -9.836 1 92.19 94 GLY B CA 1
ATOM 1586 C C . GLY B 1 94 ? -9.32 -15.516 -10.992 1 92.19 94 GLY B C 1
ATOM 1587 O O . GLY B 1 94 ? -8.805 -16.125 -11.93 1 92.19 94 GLY B O 1
ATOM 1588 N N . SER B 1 95 ? -9.406 -14.203 -10.914 1 93.44 95 SER B N 1
ATOM 1589 C CA . SER B 1 95 ? -8.836 -13.398 -11.992 1 93.44 95 SER B CA 1
ATOM 1590 C C . SER B 1 95 ? -7.316 -13.43 -11.953 1 93.44 95 SER B C 1
ATOM 1592 O O . SER B 1 95 ? -6.715 -13.422 -10.875 1 93.44 95 SER B O 1
ATOM 1594 N N . THR B 1 96 ? -6.746 -13.469 -13.211 1 97.5 96 THR B N 1
ATOM 1595 C CA . THR B 1 96 ? -5.297 -13.43 -13.344 1 97.5 96 THR B CA 1
ATOM 1596 C C . THR B 1 96 ? -4.828 -12.031 -13.742 1 97.5 96 THR B C 1
ATOM 1598 O O . THR B 1 96 ? -5.32 -11.461 -14.719 1 97.5 96 THR B O 1
ATOM 1601 N N . VAL B 1 97 ? -3.945 -11.523 -12.938 1 98.25 97 VAL B N 1
ATOM 1602 C CA . VAL B 1 97 ? -3.469 -10.164 -13.148 1 98.25 97 VAL B CA 1
ATOM 1603 C C . VAL B 1 97 ? -1.96 -10.102 -12.914 1 98.25 97 VAL B C 1
ATOM 1605 O O . VAL B 1 97 ? -1.361 -11.055 -12.422 1 98.25 97 VAL B O 1
ATOM 1608 N N . TRP B 1 98 ? -1.379 -9 -13.398 1 98.38 98 TRP B N 1
ATOM 1609 C CA . TRP B 1 98 ? 0.048 -8.766 -13.203 1 98.38 98 TRP B CA 1
ATOM 1610 C C . TRP B 1 98 ? 0.284 -7.676 -12.164 1 98.38 98 TRP B C 1
ATOM 1612 O O . TRP B 1 98 ? -0.4 -6.652 -12.164 1 98.38 98 TRP B O 1
ATOM 1622 N N . ILE B 1 99 ? 1.205 -7.891 -11.273 1 98.25 99 ILE B N 1
ATOM 1623 C CA . ILE B 1 99 ? 1.534 -7.008 -10.164 1 98.25 99 ILE B CA 1
ATOM 1624 C C . ILE B 1 99 ? 3.049 -6.84 -10.07 1 98.25 99 ILE B C 1
ATOM 1626 O O . ILE B 1 99 ? 3.801 -7.781 -10.32 1 98.25 99 ILE B O 1
ATOM 1630 N N . PRO B 1 100 ? 3.498 -5.598 -9.734 1 97.06 100 PRO B N 1
ATOM 1631 C CA . PRO B 1 100 ? 4.938 -5.539 -9.461 1 97.06 100 PRO B CA 1
ATOM 1632 C C . PRO B 1 100 ? 5.387 -6.59 -8.445 1 97.06 100 PRO B C 1
ATOM 1634 O O . PRO B 1 100 ? 4.789 -6.715 -7.375 1 97.06 100 PRO B O 1
ATOM 1637 N N . SER B 1 101 ? 6.48 -7.289 -8.805 1 97.5 101 SER B N 1
ATOM 1638 C CA . SER B 1 101 ? 6.957 -8.375 -7.949 1 97.5 101 SER B CA 1
ATOM 1639 C C . SER B 1 101 ? 7.359 -7.859 -6.574 1 97.5 101 SER B C 1
ATOM 1641 O O . SER B 1 101 ? 7.246 -8.578 -5.578 1 97.5 101 SER B O 1
ATOM 1643 N N . SER B 1 102 ? 7.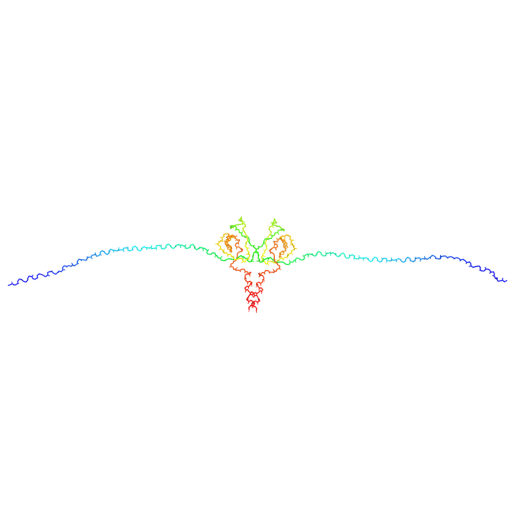777 -6.602 -6.523 1 95.88 102 SER B N 1
ATOM 1644 C CA . SER B 1 102 ? 8.211 -5.996 -5.273 1 95.88 102 SER B CA 1
ATOM 1645 C C . SER B 1 102 ? 7.043 -5.793 -4.316 1 95.88 102 SER B C 1
ATOM 1647 O O . SER B 1 102 ? 7.242 -5.531 -3.129 1 95.88 102 SER B O 1
ATOM 1649 N N . ASP B 1 103 ? 5.863 -5.984 -4.805 1 96.5 103 ASP B N 1
ATOM 1650 C CA . ASP B 1 103 ? 4.672 -5.789 -3.984 1 96.5 103 ASP B CA 1
ATOM 1651 C C . ASP B 1 103 ? 4.16 -7.121 -3.439 1 96.5 103 ASP B C 1
ATOM 1653 O O . ASP B 1 103 ? 3.064 -7.188 -2.873 1 96.5 103 ASP B O 1
ATOM 1657 N N . LEU B 1 104 ? 4.859 -8.141 -3.531 1 96.06 104 LEU B N 1
ATOM 1658 C CA . LEU B 1 104 ? 4.5 -9.445 -2.994 1 96.06 104 LEU B CA 1
ATOM 1659 C C . LEU B 1 104 ? 5.445 -9.852 -1.866 1 96.06 104 LEU B C 1
ATOM 1661 O O . LEU B 1 104 ? 6.598 -9.414 -1.831 1 96.06 104 LEU B O 1
ATOM 1665 N N . GLN B 1 105 ? 4.844 -10.633 -0.936 1 94.25 105 GLN B N 1
ATOM 1666 C CA . GLN B 1 105 ? 5.68 -11.25 0.086 1 94.25 105 GLN B CA 1
ATOM 1667 C C . GLN B 1 105 ? 5.324 -12.727 0.271 1 94.25 105 GLN B C 1
ATOM 1669 O O . GLN B 1 105 ? 4.242 -13.164 -0.128 1 94.25 105 GLN B O 1
ATOM 1674 N N . GLU B 1 106 ? 6.246 -13.5 0.949 1 93.12 106 GLU B N 1
ATOM 1675 C CA . GLU B 1 106 ? 6.125 -14.953 1.012 1 93.12 106 GLU B CA 1
ATOM 1676 C C . GLU B 1 106 ? 5.375 -15.391 2.264 1 93.12 106 GLU B C 1
ATOM 1678 O O . GLU B 1 106 ? 4.926 -16.531 2.359 1 93.12 106 GLU B O 1
ATOM 1683 N N . VAL B 1 107 ? 5.285 -14.492 3.182 1 87.38 107 VAL B N 1
ATOM 1684 C CA . VAL B 1 107 ? 4.605 -14.82 4.43 1 87.38 107 VAL B CA 1
ATOM 1685 C C . VAL B 1 107 ? 3.441 -13.859 4.656 1 87.38 107 VAL B C 1
ATOM 1687 O O . VAL B 1 107 ? 3.459 -12.727 4.16 1 87.38 107 VAL B O 1
ATOM 1690 N N . PRO B 1 108 ? 2.484 -14.344 5.402 1 86.38 108 PRO B N 1
ATOM 1691 C CA . PRO B 1 108 ? 1.373 -13.438 5.688 1 86.38 108 PRO B CA 1
ATOM 1692 C C . PRO B 1 108 ? 1.823 -12.156 6.387 1 86.38 108 PRO B C 1
ATOM 1694 O O . PRO B 1 108 ? 2.77 -12.18 7.176 1 86.38 108 PRO B O 1
ATOM 1697 N N . GLY B 1 109 ? 1.185 -11.109 6.047 1 75.25 109 GLY B N 1
ATOM 1698 C CA . GLY B 1 109 ? 1.519 -9.812 6.605 1 75.25 109 GLY B CA 1
ATOM 1699 C C . GLY B 1 109 ? 1.238 -9.711 8.094 1 75.25 109 GLY B C 1
ATOM 1700 O O . GLY B 1 109 ? 0.69 -10.641 8.688 1 75.25 109 GLY B O 1
ATOM 1701 N N . GLN B 1 110 ? 1.653 -8.602 8.656 1 68.69 110 GLN B N 1
ATOM 1702 C CA . GLN B 1 110 ? 1.511 -8.344 10.086 1 68.69 110 GLN B CA 1
ATOM 1703 C C . GLN B 1 110 ? 0.041 -8.266 10.484 1 68.69 110 GLN B C 1
ATOM 1705 O O . GLN B 1 110 ? -0.311 -8.547 11.633 1 68.69 110 GLN B O 1
ATOM 1710 N N . ALA B 1 111 ? -0.683 -7.793 9.484 1 63.47 111 ALA B N 1
ATOM 1711 C CA . ALA B 1 111 ? -2.107 -7.688 9.781 1 63.47 111 ALA B CA 1
ATOM 1712 C C . ALA B 1 111 ? -2.688 -9.039 10.188 1 63.47 111 ALA B C 1
ATOM 1714 O O . ALA B 1 111 ? -3.6 -9.102 11.016 1 63.47 111 ALA B O 1
ATOM 1715 N N . GLU B 1 112 ? -2.129 -9.977 9.688 1 64.56 112 GLU B N 1
ATOM 1716 C CA . GLU B 1 112 ? -2.598 -11.312 10.023 1 64.56 112 GLU B CA 1
ATOM 1717 C C . GLU B 1 112 ? -1.923 -11.836 11.289 1 64.56 112 GLU B C 1
ATOM 1719 O O . GLU B 1 112 ? -2.477 -12.68 11.992 1 64.56 112 GLU B O 1
ATOM 1724 N N . ARG B 1 113 ? -0.836 -11.25 11.703 1 64.56 113 ARG B N 1
ATOM 1725 C CA . ARG B 1 113 ? -0.066 -11.742 12.836 1 64.56 113 ARG B CA 1
ATOM 1726 C C . ARG B 1 113 ? -0.528 -11.102 14.141 1 64.56 113 ARG B C 1
ATOM 1728 O O . ARG B 1 113 ? -0.484 -11.727 15.203 1 64.56 113 ARG B O 1
ATOM 1735 N N . VAL B 1 114 ? -1.013 -9.906 14.055 1 70.25 114 VAL B N 1
ATOM 1736 C CA . VAL B 1 114 ? -1.398 -9.164 15.258 1 70.25 114 VAL B CA 1
ATOM 1737 C C . VAL B 1 114 ? -2.523 -9.906 15.977 1 70.25 114 VAL B C 1
ATOM 1739 O O . VAL B 1 114 ? -2.426 -10.188 17.172 1 70.25 114 VAL B O 1
ATOM 1742 N N . PRO B 1 115 ? -3.502 -10.312 15.281 1 65.44 115 PRO B N 1
ATOM 1743 C CA . PRO B 1 115 ? -4.547 -11.055 15.992 1 65.44 115 PRO B CA 1
ATOM 1744 C C . PRO B 1 115 ? -4.035 -12.359 16.594 1 65.44 115 PRO B C 1
ATOM 1746 O O . PRO B 1 115 ? -4.473 -12.758 17.672 1 65.44 115 PRO B O 1
ATOM 1749 N N . GLN B 1 116 ? -3.18 -12.984 16 1 65.69 116 GLN B N 1
ATOM 1750 C CA . GLN B 1 116 ? -2.631 -14.227 16.531 1 65.69 116 GLN B CA 1
ATOM 1751 C C . GLN B 1 116 ? -1.832 -13.969 17.812 1 65.69 116 GLN B C 1
ATOM 1753 O O . GLN B 1 116 ? -1.944 -14.711 18.781 1 65.69 116 GLN B O 1
ATOM 1758 N N . LEU B 1 117 ? -1.107 -12.922 17.906 1 70.31 117 LEU B N 1
ATOM 1759 C CA . LEU B 1 117 ? -0.273 -12.562 19.062 1 70.31 117 LEU B CA 1
ATOM 1760 C C . LEU B 1 117 ? -1.127 -12.094 20.219 1 70.31 117 LEU B C 1
ATOM 1762 O O . LEU B 1 117 ? -0.826 -12.398 21.375 1 70.31 117 LEU B O 1
ATOM 1766 N N . THR B 1 118 ? -2.154 -11.32 19.891 1 70.75 118 THR B N 1
ATOM 1767 C CA . THR B 1 118 ? -3.051 -10.852 20.938 1 70.75 118 THR B CA 1
ATOM 1768 C C . THR B 1 118 ? -3.736 -12.023 21.625 1 70.75 118 THR B C 1
ATOM 1770 O O . THR B 1 118 ? -3.891 -12.023 22.844 1 70.75 118 THR B O 1
ATOM 1773 N N . GLN B 1 119 ? -4.078 -13.023 20.875 1 70.94 119 GLN B N 1
ATOM 1774 C CA . GLN B 1 119 ? -4.688 -14.211 21.469 1 70.94 119 GLN B CA 1
ATOM 1775 C C . GLN B 1 119 ? -3.709 -14.938 22.375 1 70.94 119 GLN B C 1
ATOM 1777 O O . GLN B 1 119 ? -4.102 -15.461 23.422 1 70.94 119 GLN B O 1
ATOM 1782 N N . GLN B 1 120 ? -2.459 -14.891 22.156 1 67.94 120 GLN B N 1
ATOM 1783 C CA . GLN B 1 120 ? -1.426 -15.555 22.938 1 67.94 120 GLN B CA 1
ATOM 1784 C C . GLN B 1 120 ? -1.16 -14.805 24.25 1 67.94 120 GLN B C 1
ATOM 1786 O O . GLN B 1 120 ? -0.809 -15.414 25.25 1 67.94 120 GLN B O 1
ATOM 1791 N N . VAL B 1 121 ? -1.316 -13.438 24.172 1 69.88 121 VAL B N 1
ATOM 1792 C CA . VAL B 1 121 ? -1.085 -12.625 25.359 1 69.88 121 VAL B CA 1
ATOM 1793 C C . VAL B 1 121 ? -2.281 -12.734 26.312 1 69.88 121 VAL B C 1
ATOM 1795 O O . VAL B 1 121 ? -2.129 -12.648 27.531 1 69.88 121 VAL B O 1
ATOM 1798 N N . ALA B 1 122 ? -3.398 -12.742 25.766 1 71.12 122 ALA B N 1
ATOM 1799 C CA . ALA B 1 122 ? -4.617 -12.82 26.562 1 71.12 122 ALA B CA 1
ATOM 1800 C C . ALA B 1 122 ? -4.75 -14.18 27.234 1 71.12 122 ALA B C 1
ATOM 1802 O O . ALA B 1 122 ? -5.445 -14.32 28.25 1 71.12 122 ALA B O 1
ATOM 1803 N N . ASP B 1 123 ? -4.082 -15.281 26.812 1 63.47 123 ASP B N 1
ATOM 1804 C CA . ASP B 1 123 ? -4.109 -16.609 27.438 1 63.47 123 ASP B CA 1
ATOM 1805 C C . ASP B 1 123 ? -3.047 -16.719 28.531 1 63.47 123 ASP B C 1
ATOM 1807 O O . ASP B 1 123 ? -3.279 -17.344 29.562 1 63.47 123 ASP B O 1
#

Organism: NCBI:txid629263

Nearest PDB structures (foldseek):
  4r0k-assembly1_A  TM=8.209E-01  e=1.970E-02  Bacteroides thetaiotaomicron VPI-5482
  3pvq-assembly1_B  TM=8.450E-01  e=3.989E-02  Bacteroides thetaiotaomicron VPI-5482
  3npf-assembly1_B  TM=7.288E-01  e=5.046E-02  Bacteroides ovatus ATCC 8483
  5qu2-assembly2_B  TM=6.848E-01  e=5.351E-02  Homo sapiens
  7tzk-assembly2_B  TM=5.923E-01  e=1.733E-01  Homo sapiens

Radius of gyration: 54.06 Å; Cα contacts (8 Å, |Δi|>4): 379; chains: 2; bounding box: 55×253×105 Å

Foldseek 3Di:
DDPPVPDDDDDDDDDDPPPPPPPPPPPPVPPPPPPPPPPVPVPDDDDDDDQWDKFWWFPDQDPPGDGDDIDTPQFDWAFDADDPQWTWIAHPVGDITIGGPVRDDDDGDVVVVVVVVVVVVVD/DDDDDPDDDDYDDDDDPPPPPPPPPPPPVPPPPPPPPPPVPVPDDDDDDDQWDKFWWFADQDPPGDGDDIDTPQFDWAFDADDPQWTWIAHPVGDITIGGPVRDDDDGDVVVVVVVVVVVVVD

Sequence (246 aa):
MSRHFSALLSRAPGLFAVSRRLLGAGLVGAALTVVMPGSAQAAGSDRWVSDSLTTYVRSGPTDDHRIVGTLKSGQKVELLSASGKFSQVRGEGGSTVWIPSSDLQEVPGQAERVPQLTQQVADMSRHFSALLSRAPGLFAVSRRLLGAGLVGAALTVVMPGSAQAAGSDRWVSDSLTTYVRSGPTDDHRIVGTLKSGQKVELLSASGKFSQVRGEGGSTVWIPSSDLQEVPGQAERVPQLTQQVAD